Protein AF-A0A0S8DNB5-F1 (afdb_monomer_lite)

pLDDT: mean 91.92, std 7.59, range [64.31, 98.69]

Structure (mmCIF, N/CA/C/O backbone):
data_AF-A0A0S8DNB5-F1
#
_entry.id   AF-A0A0S8DNB5-F1
#
loop_
_atom_site.group_PDB
_atom_site.id
_atom_site.type_symbol
_atom_site.label_atom_id
_atom_site.label_alt_id
_atom_site.label_comp_id
_atom_site.label_asym_id
_atom_site.label_entity_id
_atom_site.label_seq_id
_atom_site.pdbx_PDB_ins_code
_atom_site.Cartn_x
_atom_site.Cartn_y
_atom_site.Cartn_z
_atom_site.occupancy
_atom_site.B_iso_or_equiv
_atom_site.auth_seq_id
_atom_site.auth_comp_id
_atom_site.auth_asym_id
_atom_site.auth_atom_id
_atom_site.pdbx_PDB_model_num
ATOM 1 N N . MET A 1 1 ? 12.498 3.228 -25.765 1.00 77.50 1 MET A N 1
ATOM 2 C CA . MET A 1 1 ? 12.932 2.296 -24.704 1.00 77.50 1 MET A CA 1
ATOM 3 C C . MET A 1 1 ? 13.793 1.195 -25.295 1.00 77.50 1 MET A C 1
ATOM 5 O O . MET A 1 1 ? 13.402 0.613 -26.305 1.00 77.50 1 MET A O 1
ATOM 9 N N . THR A 1 2 ? 14.934 0.907 -24.675 1.00 85.44 2 THR A N 1
ATOM 10 C CA . THR A 1 2 ? 15.777 -0.255 -24.997 1.00 85.44 2 THR A CA 1
ATOM 11 C C . THR A 1 2 ? 15.117 -1.564 -24.526 1.00 85.44 2 THR A C 1
ATOM 13 O O . THR A 1 2 ? 14.206 -1.523 -23.692 1.00 85.44 2 THR A O 1
ATOM 16 N N . PRO A 1 3 ? 15.549 -2.742 -25.020 1.00 87.25 3 PRO A N 1
ATOM 17 C CA . PRO A 1 3 ? 15.062 -4.030 -24.516 1.00 87.25 3 PRO A CA 1
ATOM 18 C C . PRO A 1 3 ? 15.246 -4.196 -23.002 1.00 87.25 3 PRO A C 1
ATOM 20 O O . PRO A 1 3 ? 14.328 -4.648 -22.327 1.00 87.25 3 PRO A O 1
ATOM 23 N N . GLN A 1 4 ? 16.385 -3.752 -22.464 1.00 86.94 4 GLN A N 1
ATOM 24 C CA . GLN A 1 4 ? 16.665 -3.785 -21.027 1.00 86.94 4 GLN A CA 1
ATOM 25 C C . GLN A 1 4 ? 15.687 -2.902 -20.240 1.00 86.94 4 GLN A C 1
ATOM 27 O O . GLN A 1 4 ? 15.072 -3.370 -19.289 1.00 86.94 4 GLN A O 1
ATOM 32 N N . GLN A 1 5 ? 15.444 -1.663 -20.684 1.00 84.44 5 GLN A N 1
ATOM 33 C CA . GLN A 1 5 ? 14.454 -0.783 -20.047 1.00 84.44 5 GLN A CA 1
ATOM 34 C C . GLN A 1 5 ? 13.047 -1.398 -20.045 1.00 84.44 5 GLN A C 1
ATOM 36 O O . GLN A 1 5 ? 12.320 -1.276 -19.065 1.00 84.44 5 GLN A O 1
ATOM 41 N N . ARG A 1 6 ? 12.646 -2.084 -21.127 1.00 87.31 6 ARG A N 1
ATOM 42 C CA . ARG A 1 6 ? 11.355 -2.795 -21.171 1.00 87.31 6 ARG A CA 1
ATOM 43 C C . ARG A 1 6 ? 11.278 -3.902 -20.124 1.00 87.31 6 ARG A C 1
ATOM 45 O O . ARG A 1 6 ? 10.228 -4.050 -19.509 1.00 87.31 6 ARG A O 1
ATOM 52 N N . GLN A 1 7 ? 12.361 -4.653 -19.929 1.00 89.94 7 GLN A N 1
ATOM 53 C CA . GLN A 1 7 ? 12.419 -5.727 -18.937 1.00 89.94 7 GLN A CA 1
ATOM 54 C C . GLN A 1 7 ? 12.349 -5.193 -17.504 1.00 89.94 7 GLN A C 1
ATOM 56 O O . GLN A 1 7 ? 11.595 -5.743 -16.706 1.00 89.94 7 GLN A O 1
ATOM 61 N N . GLU A 1 8 ? 13.063 -4.109 -17.193 1.00 88.50 8 GLU A N 1
ATOM 62 C CA . GLU A 1 8 ? 13.030 -3.480 -15.864 1.00 88.50 8 GLU A CA 1
ATOM 63 C C . GLU A 1 8 ? 11.634 -2.929 -15.530 1.00 88.50 8 GLU A C 1
ATOM 65 O O . GLU A 1 8 ? 11.094 -3.200 -14.458 1.00 88.50 8 GLU A O 1
ATOM 70 N N . ILE A 1 9 ? 10.984 -2.230 -16.469 1.00 87.94 9 ILE A N 1
ATOM 71 C CA . ILE A 1 9 ? 9.614 -1.736 -16.247 1.00 87.94 9 ILE A CA 1
ATOM 72 C C . ILE A 1 9 ? 8.617 -2.899 -16.134 1.00 87.94 9 ILE A C 1
ATOM 74 O O . ILE A 1 9 ? 7.711 -2.854 -15.305 1.00 87.94 9 ILE A O 1
ATOM 78 N N . ALA A 1 10 ? 8.777 -3.963 -16.926 1.00 91.31 10 ALA A N 1
ATOM 79 C CA . ALA A 1 10 ? 7.934 -5.149 -16.802 1.00 91.31 10 ALA A CA 1
ATOM 80 C C . ALA A 1 10 ? 8.102 -5.841 -15.437 1.00 91.31 10 ALA A C 1
ATOM 82 O O . ALA A 1 10 ? 7.100 -6.255 -14.853 1.00 91.31 10 ALA A O 1
ATOM 83 N N . ARG A 1 11 ? 9.328 -5.899 -14.892 1.00 92.62 11 ARG A N 1
ATOM 84 C CA . ARG A 1 11 ? 9.595 -6.381 -13.525 1.00 92.62 11 ARG A CA 1
ATOM 85 C C . ARG A 1 11 ? 8.869 -5.531 -12.482 1.00 92.62 11 ARG A C 1
ATOM 87 O O . ARG A 1 11 ? 8.244 -6.087 -11.584 1.00 92.62 11 ARG A O 1
ATOM 94 N N . LEU A 1 12 ? 8.895 -4.206 -12.620 1.00 91.94 12 LEU A N 1
ATOM 95 C CA . LEU A 1 12 ? 8.163 -3.308 -11.723 1.00 91.94 12 LEU A CA 1
ATOM 96 C C . LEU A 1 12 ? 6.648 -3.489 -11.817 1.00 91.94 12 LEU A C 1
ATOM 98 O O . LEU A 1 12 ? 5.983 -3.546 -10.789 1.00 91.94 12 LEU A O 1
ATOM 102 N N . PHE A 1 13 ? 6.089 -3.639 -13.019 1.00 93.12 13 PHE A N 1
ATOM 103 C CA . PHE A 1 13 ? 4.663 -3.936 -13.159 1.00 93.12 13 PHE A CA 1
ATOM 104 C C . PHE A 1 13 ? 4.287 -5.304 -12.585 1.00 93.12 13 PHE A C 1
ATOM 106 O O . PHE A 1 13 ? 3.217 -5.424 -12.002 1.00 93.12 13 PHE A O 1
ATOM 113 N N . ALA A 1 14 ? 5.150 -6.315 -12.678 1.00 94.69 14 ALA A N 1
ATOM 114 C CA . ALA A 1 14 ? 4.916 -7.588 -11.998 1.00 94.69 14 ALA A CA 1
ATOM 115 C C . ALA A 1 14 ? 4.934 -7.439 -10.463 1.00 94.69 14 ALA A C 1
ATOM 117 O O . ALA A 1 14 ? 4.111 -8.038 -9.776 1.00 94.69 14 ALA A O 1
ATOM 118 N N . ALA A 1 15 ? 5.824 -6.604 -9.915 1.00 95.06 15 ALA A N 1
ATOM 119 C CA . ALA A 1 15 ? 5.841 -6.300 -8.484 1.00 95.06 15 ALA A CA 1
ATOM 120 C C . ALA A 1 15 ? 4.586 -5.525 -8.039 1.00 95.06 15 ALA A C 1
ATOM 122 O O . ALA A 1 15 ? 3.964 -5.893 -7.044 1.00 95.06 15 ALA A O 1
ATOM 123 N N . LEU A 1 16 ? 4.174 -4.501 -8.797 1.00 95.44 16 LEU A N 1
ATOM 124 C CA . LEU A 1 16 ? 2.936 -3.759 -8.541 1.00 95.44 16 LEU A CA 1
ATOM 125 C C . LEU A 1 16 ? 1.722 -4.685 -8.598 1.00 95.44 16 LEU A C 1
ATOM 127 O O . LEU A 1 16 ? 0.904 -4.665 -7.693 1.00 95.44 16 LEU A O 1
ATOM 131 N N . GLU A 1 17 ? 1.643 -5.566 -9.595 1.00 97.12 17 GLU A N 1
ATOM 132 C CA . GLU A 1 17 ? 0.564 -6.547 -9.696 1.00 97.12 17 GLU A CA 1
ATOM 133 C C . GLU A 1 17 ? 0.433 -7.427 -8.449 1.00 97.12 17 GLU A C 1
ATOM 135 O O . GLU A 1 17 ? -0.679 -7.629 -7.960 1.00 97.12 17 GLU A O 1
ATOM 140 N N . TYR A 1 18 ? 1.550 -7.905 -7.901 1.00 97.56 18 TYR A N 1
ATOM 141 C CA . TYR A 1 18 ? 1.539 -8.652 -6.647 1.00 97.56 18 TYR A CA 1
ATOM 142 C C . TYR A 1 18 ? 1.055 -7.793 -5.466 1.00 97.56 18 TYR A C 1
ATOM 144 O O . TYR A 1 18 ? 0.258 -8.263 -4.651 1.00 97.56 18 TYR A O 1
ATOM 152 N N . GLY A 1 19 ? 1.499 -6.533 -5.383 1.00 97.88 19 GLY A N 1
ATOM 153 C CA . GLY A 1 19 ? 1.027 -5.573 -4.379 1.00 97.88 19 GLY A CA 1
ATOM 154 C C . GLY A 1 19 ? -0.490 -5.367 -4.436 1.00 97.88 19 GLY A C 1
ATOM 155 O O . GLY A 1 19 ? -1.165 -5.500 -3.419 1.00 97.88 19 GLY A O 1
ATOM 156 N N . GLU A 1 20 ? -1.042 -5.174 -5.632 1.00 98.25 20 GLU A N 1
ATOM 157 C CA . GLU A 1 20 ? -2.486 -5.030 -5.856 1.00 98.25 20 GLU A CA 1
ATOM 158 C C . GLU A 1 20 ? -3.275 -6.289 -5.470 1.00 98.25 20 GLU A C 1
ATOM 160 O O . GLU A 1 20 ? -4.356 -6.220 -4.886 1.00 98.25 20 GLU A O 1
ATOM 165 N N . GLN A 1 21 ? -2.744 -7.484 -5.754 1.00 98.44 21 GLN A N 1
ATOM 166 C CA . GLN A 1 21 ? -3.377 -8.731 -5.312 1.00 98.44 21 GLN A CA 1
ATOM 167 C C . GLN A 1 21 ? -3.417 -8.844 -3.782 1.00 98.44 21 GLN A C 1
ATOM 169 O O . GLN A 1 21 ? -4.407 -9.327 -3.215 1.00 98.44 21 GLN A O 1
ATOM 174 N N . LEU A 1 22 ? -2.355 -8.398 -3.106 1.00 98.19 22 LEU A N 1
ATOM 175 C CA . LEU A 1 22 ? -2.300 -8.359 -1.651 1.00 98.19 22 LEU A CA 1
ATOM 176 C C . LEU A 1 22 ? -3.325 -7.364 -1.089 1.00 98.19 22 LEU A C 1
ATOM 178 O O . LEU A 1 22 ? -4.113 -7.743 -0.217 1.00 98.19 22 LEU A O 1
ATOM 182 N N . ALA A 1 23 ? -3.353 -6.139 -1.620 1.00 98.38 23 ALA A N 1
ATOM 183 C CA . ALA A 1 23 ? -4.300 -5.093 -1.242 1.00 98.38 23 ALA A CA 1
ATOM 184 C C . ALA A 1 23 ? -5.753 -5.542 -1.465 1.00 98.38 23 ALA A C 1
ATOM 186 O O . ALA A 1 23 ? -6.587 -5.442 -0.562 1.00 98.38 23 ALA A O 1
ATOM 187 N N . HIS A 1 24 ? -6.039 -6.177 -2.609 1.00 98.56 24 HIS A N 1
ATOM 188 C CA . HIS A 1 24 ? -7.331 -6.791 -2.915 1.00 98.56 24 HIS A CA 1
ATOM 189 C C . HIS A 1 24 ? -7.782 -7.760 -1.817 1.00 98.56 24 HIS A C 1
ATOM 191 O O . HIS A 1 24 ? -8.897 -7.655 -1.291 1.00 98.56 24 HIS A O 1
ATOM 197 N N . HIS A 1 25 ? -6.926 -8.733 -1.492 1.00 98.25 25 HIS A N 1
ATOM 198 C CA . HIS A 1 25 ? -7.250 -9.756 -0.506 1.00 98.25 25 HIS A CA 1
ATOM 199 C C . HIS A 1 25 ? -7.460 -9.131 0.873 1.00 98.25 25 HIS A C 1
ATOM 201 O O . HIS A 1 25 ? -8.452 -9.428 1.542 1.00 98.25 25 HIS A O 1
ATOM 207 N N . CYS A 1 26 ? -6.559 -8.235 1.273 1.00 98.31 26 CYS A N 1
ATOM 208 C CA . CYS A 1 26 ? -6.617 -7.549 2.553 1.00 98.31 26 CYS A CA 1
ATOM 209 C C . CYS A 1 26 ? -7.909 -6.731 2.692 1.00 98.31 26 CYS A C 1
ATOM 211 O O . CYS A 1 26 ? -8.654 -6.918 3.654 1.00 98.31 26 CYS A O 1
ATOM 213 N N . ALA A 1 27 ? -8.261 -5.924 1.687 1.00 98.62 27 ALA A N 1
ATOM 214 C CA . ALA A 1 27 ? -9.482 -5.123 1.685 1.00 98.62 27 ALA A CA 1
ATOM 215 C C . ALA A 1 27 ? -10.754 -5.988 1.791 1.00 98.62 27 ALA A C 1
ATOM 217 O O . ALA A 1 27 ? -11.703 -5.631 2.499 1.00 98.62 27 ALA A O 1
ATOM 218 N N . LEU A 1 28 ? -10.783 -7.167 1.151 1.00 98.56 28 LEU A N 1
ATOM 219 C CA . LEU A 1 28 ? -11.890 -8.114 1.317 1.00 98.56 28 LEU A CA 1
ATOM 220 C C . LEU A 1 28 ? -12.016 -8.613 2.757 1.00 98.56 28 LEU A C 1
ATOM 222 O O . LEU A 1 28 ? -13.141 -8.682 3.263 1.00 98.56 28 LEU A O 1
ATOM 226 N N . GLN A 1 29 ? -10.904 -8.952 3.410 1.00 98.38 29 GLN A N 1
ATOM 227 C CA . GLN A 1 29 ? -10.918 -9.403 4.802 1.00 98.38 29 GLN A CA 1
ATOM 228 C C . GLN A 1 29 ? -11.316 -8.276 5.756 1.00 98.38 29 GLN A C 1
ATOM 230 O O . GLN A 1 29 ? -12.280 -8.424 6.505 1.00 98.38 29 GLN A O 1
ATOM 235 N N . GLN A 1 30 ? -10.694 -7.103 5.625 1.00 98.56 30 GLN A N 1
ATOM 236 C CA . GLN A 1 30 ? -11.025 -5.910 6.405 1.00 98.56 30 GLN A CA 1
ATOM 237 C C . GLN A 1 30 ? -12.515 -5.566 6.307 1.00 98.56 30 GLN A C 1
ATOM 239 O O . GLN A 1 30 ? -13.144 -5.231 7.309 1.00 98.56 30 GLN A O 1
ATOM 244 N N . SER A 1 31 ? -13.132 -5.733 5.129 1.00 98.38 31 SER A N 1
ATOM 245 C CA . SER A 1 31 ? -14.565 -5.467 4.945 1.00 98.38 31 SER A CA 1
ATOM 246 C C . SER A 1 31 ? -15.486 -6.338 5.819 1.00 98.38 31 SER A C 1
ATOM 248 O O . SER A 1 31 ? -16.641 -5.968 6.059 1.00 98.38 31 SER A O 1
ATOM 250 N N . LYS A 1 32 ? -15.004 -7.495 6.285 1.00 97.81 32 LYS A N 1
ATOM 251 C CA . LYS A 1 32 ? -15.736 -8.395 7.185 1.00 97.81 32 LYS A CA 1
ATOM 252 C C . LYS A 1 32 ? -15.613 -7.961 8.645 1.00 97.81 32 LYS A C 1
ATOM 254 O O . LYS A 1 32 ? -16.575 -8.133 9.386 1.00 97.81 32 LYS A O 1
ATOM 259 N N . TRP A 1 33 ? -14.473 -7.390 9.031 1.00 97.00 33 TRP A N 1
ATOM 260 C CA . TRP A 1 33 ? -14.174 -7.021 10.418 1.00 97.00 33 TRP A CA 1
ATOM 261 C C . TRP A 1 33 ? -14.638 -5.612 10.785 1.00 97.00 33 TRP A C 1
ATOM 263 O O . TRP A 1 33 ? -14.983 -5.361 11.937 1.00 97.00 33 TRP A O 1
ATOM 273 N N . VAL A 1 34 ? -14.690 -4.686 9.822 1.00 96.44 34 VAL A N 1
ATOM 274 C CA . VAL A 1 34 ? -15.149 -3.319 10.103 1.00 96.44 34 VAL A CA 1
ATOM 275 C C . VAL A 1 34 ? -16.625 -3.285 10.519 1.00 96.44 34 VAL A C 1
ATOM 277 O O . VAL A 1 34 ? -17.516 -3.856 9.871 1.00 96.44 34 VAL A O 1
ATOM 280 N N . GLY A 1 35 ? -16.895 -2.554 11.602 1.00 89.56 35 GLY A N 1
ATOM 281 C CA . GLY A 1 35 ? -18.243 -2.400 12.151 1.00 89.56 35 GLY A CA 1
ATOM 282 C C . GLY A 1 35 ? -19.132 -1.460 11.332 1.00 89.56 35 GLY A C 1
ATOM 283 O O . GLY A 1 35 ? -20.331 -1.704 11.189 1.00 89.56 35 GLY A O 1
ATOM 284 N N . ALA A 1 36 ? -18.563 -0.402 10.746 1.00 93.06 36 ALA A N 1
ATOM 285 C CA . ALA A 1 36 ? -19.334 0.616 10.040 1.00 93.06 36 ALA A CA 1
ATOM 286 C C . ALA A 1 36 ? -19.680 0.198 8.599 1.00 93.06 36 ALA A C 1
ATOM 288 O O . ALA A 1 36 ? -18.827 -0.205 7.806 1.00 93.06 36 ALA A O 1
ATOM 289 N N . ASN A 1 37 ? -20.951 0.365 8.215 1.00 95.31 37 ASN A N 1
ATOM 290 C CA . ASN A 1 37 ? -21.426 0.024 6.867 1.00 95.31 37 ASN A CA 1
ATOM 291 C C . ASN A 1 37 ? -20.749 0.848 5.759 1.00 95.31 37 ASN A C 1
ATOM 293 O O . ASN A 1 37 ? -20.570 0.353 4.645 1.00 95.31 37 ASN A O 1
ATOM 297 N N . THR A 1 38 ? -20.388 2.098 6.043 1.00 97.00 38 THR A N 1
ATOM 298 C CA . THR A 1 38 ? -19.676 2.984 5.110 1.00 97.00 38 THR A CA 1
ATOM 299 C C . THR A 1 38 ? -18.268 2.469 4.819 1.00 97.00 38 THR A C 1
ATOM 301 O O . THR A 1 38 ? -17.918 2.319 3.651 1.00 97.00 38 THR A O 1
ATOM 304 N N . GLU A 1 39 ? -17.510 2.099 5.853 1.00 97.62 39 GLU A N 1
ATOM 305 C CA . GLU A 1 39 ? -16.165 1.513 5.735 1.00 97.62 39 GLU A CA 1
ATOM 306 C C . GLU A 1 39 ? -16.209 0.183 4.983 1.00 97.62 39 GLU A C 1
ATOM 308 O O . GLU A 1 39 ? -15.456 -0.034 4.037 1.00 97.62 39 GLU A O 1
ATOM 313 N N . ARG A 1 40 ? -17.181 -0.678 5.310 1.00 98.38 40 ARG A N 1
ATOM 314 C CA . ARG A 1 40 ? -17.400 -1.940 4.590 1.00 98.38 40 ARG A CA 1
ATOM 315 C C . ARG A 1 40 ? -17.640 -1.718 3.099 1.00 98.38 40 ARG A C 1
ATOM 317 O O . ARG A 1 40 ? -17.131 -2.468 2.267 1.00 98.38 40 ARG A O 1
ATOM 324 N N . ARG A 1 41 ? -18.457 -0.720 2.744 1.00 98.38 41 ARG A N 1
ATOM 325 C CA . ARG A 1 41 ? -18.731 -0.372 1.341 1.00 98.38 41 ARG A CA 1
ATOM 326 C C . ARG A 1 41 ? -17.488 0.166 0.644 1.00 98.38 41 ARG A C 1
ATOM 328 O O . ARG A 1 41 ? -17.271 -0.210 -0.505 1.00 98.38 41 ARG A O 1
ATOM 335 N N . PHE A 1 42 ? -16.711 1.005 1.325 1.00 98.50 42 PHE A N 1
ATOM 336 C CA . PHE A 1 42 ? -15.451 1.532 0.813 1.00 98.50 42 PHE A CA 1
ATOM 337 C C . PHE A 1 42 ? -14.477 0.394 0.496 1.00 98.50 42 PHE A C 1
ATOM 339 O O . PHE A 1 42 ? -14.099 0.234 -0.657 1.00 98.50 42 PHE A O 1
ATOM 346 N N . LEU A 1 43 ? -14.196 -0.480 1.463 1.00 98.69 43 LEU A N 1
ATOM 347 C CA . LEU A 1 43 ? -13.257 -1.597 1.309 1.00 98.69 43 L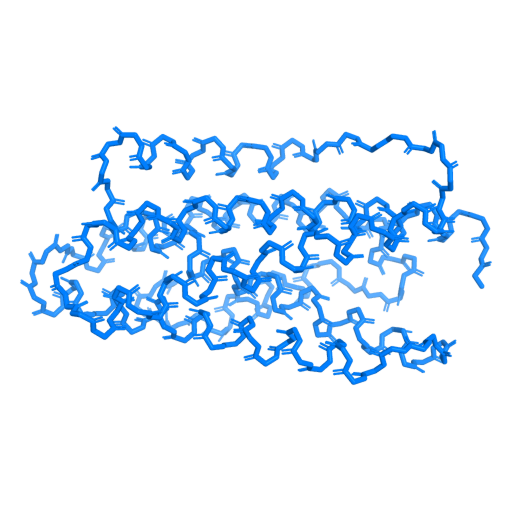EU A CA 1
ATOM 348 C C . LEU A 1 43 ? -13.682 -2.597 0.225 1.00 98.69 43 LEU A C 1
ATOM 350 O O . LEU A 1 43 ? -12.860 -3.107 -0.528 1.00 98.69 43 LEU A O 1
ATOM 354 N N . ARG A 1 44 ? -14.988 -2.847 0.069 1.00 98.62 44 ARG A N 1
ATOM 355 C CA . ARG A 1 44 ? -15.500 -3.666 -1.046 1.00 98.62 44 ARG A CA 1
ATOM 356 C C . ARG A 1 44 ? -15.334 -2.991 -2.404 1.00 98.62 44 ARG A C 1
ATOM 358 O O . ARG A 1 44 ? -15.190 -3.686 -3.407 1.00 98.62 44 ARG A O 1
ATOM 365 N N . ALA A 1 45 ? -15.441 -1.664 -2.461 1.00 98.50 45 ALA A N 1
ATOM 366 C CA . ALA A 1 45 ? -15.170 -0.919 -3.681 1.00 98.50 45 ALA A CA 1
ATOM 367 C C . ALA A 1 45 ? -13.670 -0.947 -3.991 1.00 98.50 45 ALA A C 1
ATOM 369 O O . ALA A 1 45 ? -13.324 -1.303 -5.112 1.00 98.50 45 ALA A O 1
ATOM 370 N N . GLN A 1 46 ? -12.822 -0.687 -2.993 1.00 98.44 46 GLN A N 1
ATOM 371 C CA . GLN A 1 46 ? -11.369 -0.797 -3.085 1.00 98.44 46 GLN A CA 1
ATOM 372 C C . GLN A 1 46 ? -10.942 -2.169 -3.596 1.00 98.44 46 GLN A C 1
ATOM 374 O O . GLN A 1 46 ? -10.312 -2.242 -4.636 1.00 98.44 46 GLN A O 1
ATOM 379 N N . ALA A 1 47 ? -11.410 -3.267 -2.995 1.00 98.69 47 ALA A N 1
ATOM 380 C CA . ALA A 1 47 ? -11.073 -4.607 -3.472 1.00 98.69 47 ALA A CA 1
ATOM 381 C C . ALA A 1 47 ? -11.367 -4.801 -4.974 1.00 98.69 47 ALA A C 1
ATOM 383 O O . ALA A 1 47 ? -10.606 -5.446 -5.691 1.00 98.69 47 ALA A O 1
ATOM 384 N N . ARG A 1 48 ? -12.458 -4.236 -5.502 1.00 98.56 48 ARG A N 1
ATOM 385 C CA . ARG A 1 48 ? -12.737 -4.307 -6.948 1.00 98.56 48 ARG A CA 1
ATOM 386 C C . ARG A 1 48 ? -11.770 -3.457 -7.769 1.00 98.56 48 ARG A C 1
ATOM 388 O O . ARG A 1 48 ? -11.487 -3.828 -8.901 1.00 98.56 48 ARG A O 1
ATOM 395 N N . GLN A 1 49 ? -11.324 -2.326 -7.230 1.00 98.12 49 GLN A N 1
ATOM 396 C CA . GLN A 1 49 ? -10.343 -1.444 -7.860 1.00 98.12 49 GLN A CA 1
ATOM 397 C C . GLN A 1 49 ? -8.985 -2.146 -7.936 1.00 98.12 49 GLN A C 1
ATOM 399 O O . GLN A 1 49 ? -8.494 -2.302 -9.049 1.00 98.12 49 GLN A O 1
ATOM 404 N N . GLU A 1 50 ? -8.507 -2.747 -6.845 1.00 98.12 50 GLU A N 1
ATOM 405 C CA . GLU A 1 50 ? -7.210 -3.446 -6.847 1.00 98.12 50 GLU A CA 1
ATOM 406 C C . GLU A 1 50 ? -7.215 -4.653 -7.787 1.00 98.12 50 GLU A C 1
ATOM 408 O O . GLU A 1 50 ? -6.255 -4.923 -8.501 1.00 98.12 50 GLU A O 1
ATOM 413 N N . ALA A 1 51 ? -8.344 -5.366 -7.893 1.00 98.19 51 ALA A N 1
ATOM 414 C CA . ALA A 1 51 ? -8.476 -6.445 -8.875 1.00 98.19 51 ALA A CA 1
ATOM 415 C C . ALA A 1 51 ? -8.333 -5.939 -10.326 1.00 98.19 51 ALA A C 1
ATOM 417 O O . ALA A 1 51 ? -7.786 -6.635 -11.190 1.00 98.19 51 ALA A O 1
ATOM 418 N N . LEU A 1 52 ? -8.826 -4.728 -10.611 1.00 96.88 52 LEU A N 1
ATOM 419 C CA . LEU A 1 52 ? -8.642 -4.080 -11.908 1.00 96.88 52 LEU A CA 1
ATOM 420 C C . LEU A 1 52 ? -7.196 -3.604 -12.082 1.00 96.88 52 LEU A C 1
ATOM 422 O O . LEU A 1 52 ? -6.634 -3.839 -13.152 1.00 96.88 52 LEU A O 1
ATOM 426 N N . HIS A 1 53 ? -6.590 -2.994 -11.060 1.00 96.44 53 HIS A N 1
ATOM 427 C CA . HIS A 1 53 ? -5.195 -2.546 -11.074 1.00 96.44 53 HIS A CA 1
ATOM 428 C C . HIS A 1 53 ? -4.242 -3.719 -11.329 1.00 96.44 53 HIS A C 1
ATOM 430 O O . HIS A 1 53 ? -3.488 -3.689 -12.303 1.00 96.44 53 HIS A O 1
ATOM 436 N N . ALA A 1 54 ? -4.377 -4.811 -10.571 1.00 97.19 54 ALA A N 1
ATOM 437 C CA . ALA A 1 54 ? -3.624 -6.048 -10.761 1.00 97.19 54 ALA A CA 1
ATOM 438 C C . ALA A 1 54 ? -3.723 -6.545 -12.210 1.00 97.19 54 ALA A C 1
ATOM 440 O O . ALA A 1 54 ? -2.720 -6.818 -12.873 1.00 97.19 54 ALA A O 1
ATOM 441 N N . SER A 1 55 ? -4.939 -6.599 -12.770 1.00 96.44 55 SER A N 1
ATOM 442 C CA . SER A 1 55 ? -5.108 -7.021 -14.162 1.00 96.44 55 SER A CA 1
ATOM 443 C C . SER A 1 55 ? -4.470 -6.058 -15.167 1.00 96.44 55 SER A C 1
ATOM 445 O O . SER A 1 55 ? -4.070 -6.513 -16.244 1.00 96.44 55 SER A O 1
ATOM 447 N N . LEU A 1 56 ? -4.431 -4.755 -14.886 1.00 93.31 56 LEU A N 1
ATOM 448 C CA . LEU A 1 56 ? -3.791 -3.767 -15.752 1.00 93.31 56 LEU A CA 1
ATOM 449 C C . LEU A 1 56 ? -2.269 -3.911 -15.705 1.00 93.31 56 LEU A C 1
ATOM 451 O O . LEU A 1 56 ? -1.652 -3.983 -16.768 1.00 93.31 56 LEU A O 1
ATOM 455 N N . PHE A 1 57 ? -1.678 -4.034 -14.516 1.00 94.00 57 PHE A N 1
ATOM 456 C CA . PHE A 1 57 ? -0.235 -4.210 -14.366 1.00 94.00 57 PHE A CA 1
ATOM 457 C C . PHE A 1 57 ? 0.258 -5.526 -14.962 1.00 94.00 57 PHE A C 1
ATOM 459 O O . PHE A 1 57 ? 1.227 -5.507 -15.721 1.00 94.00 57 PHE A O 1
ATOM 466 N N . ARG A 1 58 ? -0.462 -6.640 -14.765 1.00 95.19 58 ARG A N 1
ATOM 467 C CA . ARG A 1 58 ? -0.147 -7.913 -15.437 1.00 95.19 58 ARG A CA 1
ATOM 468 C C . ARG A 1 58 ? -0.076 -7.753 -16.954 1.00 95.19 58 ARG A C 1
ATOM 470 O O . ARG A 1 58 ? 0.910 -8.132 -17.577 1.00 95.19 58 ARG A O 1
ATOM 477 N N . ARG A 1 59 ? -1.109 -7.153 -17.556 1.00 93.12 59 ARG A N 1
ATOM 478 C CA . ARG A 1 59 ? -1.166 -6.937 -19.012 1.00 93.12 59 ARG A CA 1
ATOM 479 C C . ARG A 1 59 ? -0.055 -6.006 -19.491 1.00 93.12 59 ARG A C 1
ATOM 481 O O . ARG A 1 59 ? 0.490 -6.216 -20.572 1.00 93.12 59 ARG A O 1
ATOM 488 N N . ALA A 1 60 ? 0.280 -4.984 -18.706 1.00 90.62 60 ALA A N 1
ATOM 489 C CA . ALA A 1 60 ? 1.369 -4.071 -19.024 1.00 90.62 60 ALA A CA 1
ATOM 490 C C . ALA A 1 60 ? 2.732 -4.785 -18.993 1.00 90.62 60 ALA A C 1
ATOM 492 O O . ALA A 1 60 ? 3.524 -4.608 -19.920 1.00 90.62 60 ALA A O 1
ATOM 493 N N . ALA A 1 61 ? 2.978 -5.637 -17.993 1.00 92.69 61 ALA A N 1
ATOM 494 C CA . ALA A 1 61 ? 4.177 -6.469 -17.912 1.00 92.69 61 ALA A CA 1
ATOM 495 C C . ALA A 1 61 ? 4.282 -7.433 -19.109 1.00 92.69 61 ALA A C 1
ATOM 497 O O . ALA A 1 61 ? 5.306 -7.460 -19.794 1.00 92.69 61 ALA A O 1
ATOM 498 N N . GLU A 1 62 ? 3.200 -8.154 -19.424 1.00 93.00 62 GLU A N 1
ATOM 499 C CA . GLU A 1 62 ? 3.132 -9.095 -20.553 1.00 93.00 62 GLU A CA 1
ATOM 500 C C . GLU A 1 62 ? 3.356 -8.412 -21.909 1.00 93.00 62 GLU A C 1
ATOM 502 O O . GLU A 1 62 ? 4.016 -8.969 -22.787 1.00 93.00 62 GLU A O 1
ATOM 507 N N . TRP A 1 63 ? 2.828 -7.201 -22.095 1.00 91.56 63 TRP A N 1
ATOM 508 C CA . TRP A 1 63 ? 3.028 -6.424 -23.318 1.00 91.56 63 TRP A CA 1
ATOM 509 C C . TRP A 1 63 ? 4.476 -5.934 -23.466 1.00 91.56 63 TRP A C 1
ATOM 511 O O . TRP A 1 63 ? 5.043 -5.945 -24.566 1.00 91.56 63 TRP A O 1
ATOM 521 N N . LEU A 1 64 ? 5.098 -5.513 -22.363 1.00 89.69 64 LEU A N 1
ATOM 522 C CA . LEU A 1 64 ? 6.470 -5.014 -22.373 1.00 89.69 64 LEU A CA 1
ATOM 523 C C . LEU A 1 64 ? 7.491 -6.128 -22.604 1.00 89.69 64 LEU A C 1
ATOM 525 O O . LEU A 1 64 ? 8.394 -5.925 -23.422 1.00 89.69 64 LEU A O 1
ATOM 529 N N . ALA A 1 65 ? 7.323 -7.278 -21.950 1.00 91.69 65 ALA A N 1
ATOM 530 C CA . ALA A 1 65 ? 8.230 -8.420 -22.020 1.00 91.69 65 ALA A CA 1
ATOM 531 C C . ALA A 1 65 ? 7.452 -9.753 -22.126 1.00 91.69 65 ALA A C 1
ATOM 533 O O . ALA A 1 65 ? 7.303 -10.485 -21.143 1.00 91.69 65 ALA A O 1
ATOM 534 N N . PRO A 1 66 ? 6.953 -10.102 -23.329 1.00 90.94 66 PRO A N 1
ATOM 535 C CA . PRO A 1 66 ? 6.165 -11.313 -23.529 1.00 90.94 66 PRO A CA 1
ATOM 536 C C . PRO A 1 66 ? 6.938 -12.578 -23.145 1.00 90.94 66 PRO A C 1
ATOM 538 O O . PRO A 1 66 ? 8.117 -12.710 -23.468 1.00 90.94 66 PRO A O 1
ATOM 541 N N . LYS A 1 67 ? 6.245 -13.550 -22.537 1.00 85.88 67 LYS A N 1
ATOM 542 C CA . LYS A 1 67 ? 6.781 -14.863 -22.110 1.00 85.88 67 LYS A CA 1
ATOM 543 C C . LYS A 1 67 ? 7.820 -14.812 -20.983 1.00 85.88 67 LYS A C 1
ATOM 545 O O . LYS A 1 67 ? 8.302 -15.871 -20.580 1.00 85.88 67 LYS A O 1
ATOM 550 N N . GLN A 1 68 ? 8.146 -13.633 -20.460 1.00 87.81 68 GLN A N 1
ATOM 551 C 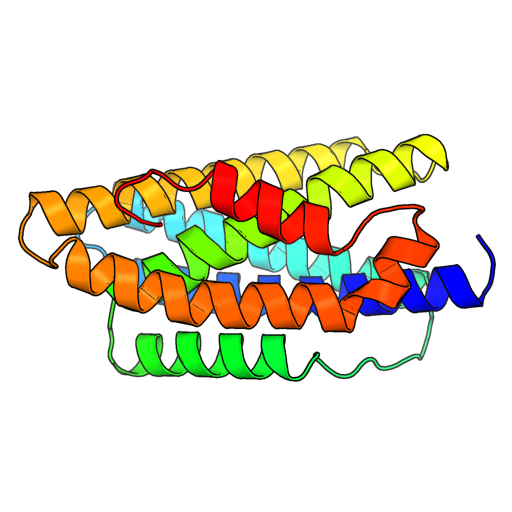CA . GLN A 1 68 ? 9.018 -13.518 -19.301 1.0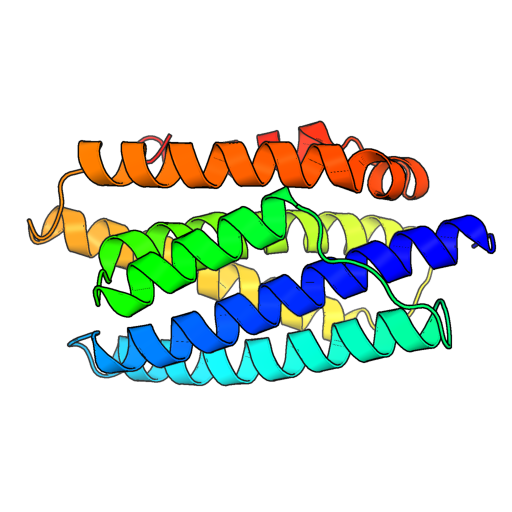0 87.81 68 GLN A CA 1
ATOM 552 C C . GLN A 1 68 ? 8.225 -13.766 -18.016 1.00 87.81 68 GLN A C 1
ATOM 554 O O . GLN A 1 68 ? 7.062 -13.384 -17.900 1.00 87.81 68 GLN A O 1
ATOM 559 N N . ARG A 1 69 ? 8.856 -14.447 -17.059 1.00 86.19 69 ARG A N 1
ATOM 560 C CA . ARG A 1 69 ? 8.341 -14.613 -15.700 1.00 86.19 69 ARG A CA 1
ATOM 561 C C . ARG A 1 69 ? 9.232 -13.811 -14.768 1.00 86.19 69 ARG A C 1
ATOM 563 O O . ARG A 1 69 ? 10.450 -13.834 -14.928 1.00 86.19 69 ARG A O 1
ATOM 570 N N . TYR A 1 70 ? 8.609 -13.109 -13.834 1.00 89.19 70 TYR A N 1
ATOM 571 C CA . TYR A 1 70 ? 9.293 -12.302 -12.836 1.00 89.19 70 TYR A CA 1
ATOM 572 C C . TYR A 1 70 ? 9.004 -12.889 -11.465 1.00 89.19 70 TYR A C 1
ATOM 574 O O . TYR A 1 70 ? 7.846 -13.148 -11.135 1.00 89.19 70 TYR A O 1
ATOM 582 N N . ASP A 1 71 ? 10.056 -13.104 -10.686 1.00 89.81 71 ASP A N 1
ATOM 583 C CA . ASP A 1 71 ? 9.902 -13.460 -9.286 1.00 89.81 71 ASP A CA 1
ATOM 584 C C . ASP A 1 71 ? 9.493 -12.227 -8.484 1.00 89.81 71 ASP A C 1
ATOM 586 O O . ASP A 1 71 ? 9.982 -11.118 -8.711 1.00 89.81 71 ASP A O 1
ATOM 590 N N . VAL A 1 72 ? 8.596 -12.432 -7.520 1.00 90.50 72 VAL A N 1
ATOM 591 C CA . VAL A 1 72 ? 8.236 -11.401 -6.545 1.00 90.50 72 VAL A CA 1
ATOM 592 C C . VAL A 1 72 ? 9.473 -11.092 -5.695 1.00 90.50 72 VAL A C 1
ATOM 594 O O . VAL A 1 72 ? 10.015 -12.039 -5.099 1.00 90.50 72 VAL A O 1
ATOM 597 N N . PRO A 1 73 ? 9.897 -9.813 -5.599 1.00 92.62 73 PRO A N 1
ATOM 598 C CA . PRO A 1 73 ? 10.998 -9.392 -4.740 1.00 92.62 73 PRO A CA 1
ATOM 599 C C . PRO A 1 73 ? 10.867 -9.950 -3.325 1.00 92.62 73 PRO A C 1
ATOM 601 O O . PRO A 1 73 ? 9.780 -9.929 -2.744 1.00 92.62 73 PRO A O 1
ATOM 604 N N . ALA A 1 74 ? 11.971 -10.431 -2.748 1.00 95.69 74 ALA A N 1
ATOM 605 C CA . ALA A 1 74 ? 11.948 -11.033 -1.415 1.00 95.69 74 ALA A CA 1
ATOM 606 C C . ALA A 1 74 ? 11.347 -10.100 -0.339 1.00 95.69 74 ALA A C 1
ATOM 608 O O . ALA A 1 74 ? 10.482 -10.574 0.398 1.00 95.69 74 ALA A O 1
ATOM 609 N N . PRO A 1 75 ? 11.670 -8.787 -0.289 1.00 96.62 75 PRO A N 1
ATOM 610 C CA . PRO A 1 75 ? 11.043 -7.876 0.671 1.00 96.62 75 PRO A CA 1
ATOM 611 C C . PRO A 1 75 ? 9.527 -7.718 0.470 1.00 96.62 75 PRO A C 1
ATOM 613 O O . PRO A 1 75 ? 8.784 -7.658 1.445 1.00 96.62 75 PRO A O 1
ATOM 616 N N . LEU A 1 76 ? 9.040 -7.716 -0.778 1.00 97.00 76 LEU A N 1
ATOM 617 C CA . LEU A 1 76 ? 7.604 -7.634 -1.078 1.00 97.00 76 LEU A CA 1
ATOM 618 C C . LEU A 1 76 ? 6.866 -8.925 -0.696 1.00 97.00 76 LEU A C 1
ATOM 620 O O . LEU A 1 76 ? 5.735 -8.893 -0.210 1.00 97.00 76 LEU A O 1
ATOM 624 N N . ARG A 1 77 ? 7.512 -10.078 -0.876 1.00 97.62 77 ARG A N 1
ATOM 625 C CA . ARG A 1 77 ? 6.983 -11.360 -0.404 1.00 97.62 77 ARG A CA 1
ATOM 626 C C . ARG A 1 77 ? 6.879 -11.383 1.118 1.00 97.62 77 ARG A C 1
ATOM 628 O O . ARG A 1 77 ? 5.816 -11.707 1.635 1.00 97.62 77 ARG A O 1
ATOM 635 N N . GLU A 1 78 ? 7.940 -10.975 1.810 1.00 98.25 78 GLU A N 1
ATOM 636 C CA . GLU A 1 78 ? 7.992 -10.872 3.273 1.00 98.25 78 GLU A CA 1
ATOM 637 C C . GLU A 1 78 ? 6.911 -9.914 3.811 1.00 98.25 78 GLU A C 1
ATOM 639 O O . GLU A 1 78 ? 6.189 -10.248 4.755 1.00 98.25 78 GLU A O 1
ATOM 644 N N . PHE A 1 79 ? 6.721 -8.770 3.144 1.00 98.50 79 PHE A N 1
ATOM 645 C CA . PHE A 1 79 ? 5.625 -7.835 3.407 1.00 98.50 79 PHE A CA 1
ATOM 646 C C . PHE A 1 79 ? 4.260 -8.516 3.274 1.00 98.50 79 PHE A C 1
ATOM 648 O O . PHE A 1 79 ? 3.431 -8.448 4.186 1.00 98.50 79 PHE A O 1
ATOM 655 N N . GLY A 1 80 ? 4.034 -9.214 2.159 1.00 98.25 80 GLY A N 1
ATOM 656 C CA . GLY A 1 80 ? 2.787 -9.927 1.899 1.00 98.25 80 GLY A CA 1
ATOM 657 C C . GLY A 1 80 ? 2.488 -11.010 2.924 1.00 98.25 80 GLY A C 1
ATOM 658 O O . GLY A 1 80 ? 1.377 -11.071 3.445 1.00 98.25 80 GLY A O 1
ATOM 659 N N . GLU A 1 81 ? 3.482 -11.816 3.282 1.00 98.44 81 GLU A N 1
ATOM 660 C CA . GLU A 1 81 ? 3.343 -12.834 4.321 1.00 98.44 81 GLU A CA 1
ATOM 661 C C . GLU A 1 81 ? 2.985 -12.216 5.676 1.00 98.44 81 GLU A C 1
ATOM 663 O O . GLU A 1 81 ? 2.167 -12.770 6.413 1.00 98.44 81 GLU A O 1
ATOM 668 N N . ARG A 1 82 ? 3.553 -11.053 6.016 1.00 98.38 82 ARG A N 1
ATOM 669 C CA . ARG A 1 82 ? 3.204 -10.350 7.253 1.00 98.38 82 ARG A CA 1
ATOM 670 C C . ARG A 1 82 ? 1.750 -9.884 7.252 1.00 98.38 82 ARG A C 1
ATOM 672 O O . ARG A 1 82 ? 1.032 -10.181 8.207 1.00 98.38 82 ARG A O 1
ATOM 679 N N . VAL A 1 83 ? 1.298 -9.233 6.179 1.00 98.38 83 VAL A N 1
ATOM 680 C CA . VAL A 1 83 ? -0.108 -8.814 6.032 1.00 98.38 83 VAL A CA 1
ATOM 681 C C . VAL A 1 83 ? -1.048 -10.021 6.082 1.00 98.38 83 VAL A C 1
ATOM 683 O O . VAL A 1 83 ? -2.078 -9.972 6.750 1.00 98.38 83 VAL A O 1
ATOM 686 N N . GLN A 1 84 ? -0.691 -11.133 5.438 1.00 98.25 84 GLN A N 1
ATOM 687 C CA . GLN A 1 84 ? -1.482 -12.366 5.471 1.00 98.25 84 GLN A CA 1
ATOM 688 C C . GLN A 1 84 ? -1.544 -12.983 6.872 1.00 98.25 84 GLN A C 1
ATOM 690 O O . GLN A 1 84 ? -2.614 -13.417 7.297 1.00 98.25 84 GLN A O 1
ATOM 695 N N . ARG A 1 85 ? -0.435 -12.987 7.624 1.00 98.44 85 ARG A N 1
ATOM 696 C CA . ARG A 1 85 ? -0.422 -13.427 9.028 1.00 98.44 85 ARG A CA 1
ATOM 697 C C . ARG A 1 85 ? -1.304 -12.541 9.906 1.00 98.44 85 ARG A C 1
ATOM 699 O O . ARG A 1 85 ? -2.018 -13.075 10.748 1.00 98.44 85 ARG A O 1
ATOM 706 N N . ALA A 1 86 ? -1.277 -11.224 9.708 1.00 98.31 86 ALA A N 1
ATOM 707 C CA . ALA A 1 86 ? -2.181 -10.300 10.392 1.00 98.31 86 ALA A CA 1
ATOM 708 C C . ALA A 1 86 ? -3.645 -10.585 10.026 1.00 98.31 86 ALA A C 1
ATOM 710 O O . ALA A 1 86 ? -4.498 -10.664 10.907 1.00 98.31 86 ALA A O 1
ATOM 711 N N . CYS A 1 87 ? -3.921 -10.863 8.745 1.00 97.81 87 CYS A N 1
ATOM 712 C CA . CYS A 1 87 ? -5.258 -11.250 8.311 1.00 97.81 87 CYS A CA 1
ATOM 713 C C . CYS A 1 87 ? -5.734 -12.557 8.952 1.00 97.81 87 CYS A C 1
ATOM 715 O O . CYS A 1 87 ? -6.891 -12.664 9.334 1.00 97.81 87 CYS A O 1
ATOM 717 N N . ALA A 1 88 ? -4.854 -13.551 9.087 1.00 97.38 88 ALA A N 1
ATOM 718 C CA . ALA A 1 88 ? -5.184 -14.829 9.715 1.00 97.38 88 ALA A CA 1
ATOM 719 C C . ALA A 1 88 ? -5.483 -14.708 11.222 1.00 97.38 88 ALA A C 1
ATOM 721 O O . ALA A 1 88 ? -6.087 -15.613 11.793 1.00 97.38 88 ALA A O 1
ATOM 722 N N . ARG A 1 89 ? -5.057 -13.612 11.861 1.00 97.69 89 ARG A N 1
ATOM 723 C CA . ARG A 1 89 ? -5.354 -13.283 13.263 1.00 97.69 89 ARG A CA 1
ATOM 724 C C . ARG A 1 89 ? -6.544 -12.333 13.428 1.00 97.69 89 ARG A C 1
ATOM 726 O O . ARG A 1 89 ? -6.798 -11.908 14.549 1.00 97.69 89 ARG A O 1
ATOM 733 N N . ASP A 1 90 ? -7.221 -11.965 12.339 1.00 97.69 90 ASP A N 1
ATOM 734 C CA . ASP A 1 90 ? -8.234 -10.904 12.316 1.00 97.69 90 ASP A CA 1
ATOM 735 C C . ASP A 1 90 ? -7.724 -9.565 12.910 1.00 97.69 90 ASP A C 1
ATOM 737 O O . ASP A 1 90 ? -8.491 -8.774 13.464 1.00 97.69 90 ASP A O 1
ATOM 741 N N . ASP A 1 91 ? -6.416 -9.288 12.798 1.00 98.06 91 ASP A N 1
ATOM 742 C CA . ASP A 1 91 ? -5.806 -8.066 13.331 1.00 98.06 91 ASP A CA 1
ATOM 743 C C . ASP A 1 91 ? -6.082 -6.882 12.396 1.00 98.06 91 ASP A C 1
ATOM 745 O O . ASP A 1 91 ? -5.327 -6.558 11.469 1.00 98.06 91 ASP A O 1
ATOM 749 N N . LEU A 1 92 ? -7.226 -6.234 12.617 1.00 98.12 92 LEU A N 1
ATOM 750 C CA . LEU A 1 92 ? -7.650 -5.105 11.798 1.00 98.12 92 LEU A CA 1
ATOM 751 C C . LEU A 1 92 ? -6.651 -3.937 11.873 1.00 98.12 92 LEU A C 1
ATOM 753 O O . LEU A 1 92 ? -6.424 -3.280 10.862 1.00 98.12 92 LEU A O 1
ATOM 757 N N . THR A 1 93 ? -6.025 -3.679 13.025 1.00 98.12 93 THR A N 1
ATOM 758 C CA . THR A 1 93 ? -5.074 -2.564 13.159 1.00 98.12 93 THR A CA 1
ATOM 759 C C . THR A 1 93 ? -3.814 -2.829 12.343 1.00 98.12 93 THR A C 1
ATOM 761 O O . THR A 1 93 ? -3.432 -1.984 11.533 1.00 98.12 93 THR A O 1
ATOM 764 N N . GLU A 1 94 ? -3.196 -4.004 12.486 1.00 98.56 94 GLU A N 1
ATOM 765 C CA . GLU A 1 94 ? -1.988 -4.344 11.728 1.00 98.56 94 GLU A CA 1
ATOM 766 C C . GLU A 1 94 ? -2.252 -4.396 10.221 1.00 98.56 94 GLU A C 1
ATOM 768 O O . GLU A 1 94 ? -1.450 -3.887 9.436 1.00 98.56 94 GLU A O 1
ATOM 773 N N . THR A 1 95 ? -3.398 -4.931 9.795 1.00 98.62 95 THR A N 1
ATOM 774 C CA . THR A 1 95 ? -3.746 -4.956 8.367 1.00 98.62 95 THR A CA 1
ATOM 775 C C . THR A 1 95 ? -4.010 -3.561 7.794 1.00 98.62 95 THR A C 1
ATOM 777 O O . THR A 1 95 ? -3.646 -3.305 6.644 1.00 98.62 95 THR A O 1
ATOM 780 N N . LEU A 1 96 ? -4.622 -2.646 8.560 1.00 98.44 96 LEU A N 1
ATOM 781 C CA . LEU A 1 96 ? -4.807 -1.251 8.144 1.00 98.44 96 LEU A CA 1
ATOM 782 C C . LEU A 1 96 ? -3.463 -0.525 8.026 1.00 98.44 96 LEU A C 1
ATOM 784 O O . LEU A 1 96 ? -3.239 0.169 7.037 1.00 98.44 96 LEU A O 1
ATOM 788 N N . VAL A 1 97 ? -2.555 -0.710 8.988 1.00 98.44 97 VAL A N 1
ATOM 789 C CA . VAL A 1 97 ? -1.214 -0.106 8.936 1.00 98.44 97 VAL A CA 1
ATOM 790 C C . VAL A 1 97 ? -0.419 -0.649 7.750 1.00 98.44 97 VAL A C 1
ATOM 792 O O . VAL A 1 97 ? 0.080 0.128 6.941 1.00 98.44 97 VAL A O 1
ATOM 795 N N . GLY A 1 98 ? -0.337 -1.972 7.608 1.00 98.06 98 GLY A N 1
ATOM 796 C CA . GLY A 1 98 ? 0.432 -2.597 6.536 1.00 98.06 98 GLY A CA 1
ATOM 797 C C . GLY A 1 98 ? -0.133 -2.282 5.156 1.00 98.06 98 GLY A C 1
ATOM 798 O O . GLY A 1 98 ? 0.547 -1.685 4.331 1.00 98.06 98 GLY A O 1
ATOM 799 N N . SER A 1 99 ? -1.389 -2.650 4.901 1.00 98.12 99 SER A N 1
ATOM 800 C CA . SER A 1 99 ? -1.980 -2.492 3.570 1.00 98.12 99 SER A CA 1
ATOM 801 C C . SER A 1 99 ? -2.350 -1.039 3.293 1.00 98.12 99 SER A C 1
ATOM 803 O O . SER A 1 99 ? -1.788 -0.436 2.395 1.00 98.12 99 SER A O 1
ATOM 805 N N . GLN A 1 100 ? -3.254 -0.451 4.082 1.00 97.88 100 GLN A N 1
ATOM 806 C CA . GLN A 1 100 ? -3.881 0.827 3.727 1.00 97.88 100 GLN A CA 1
ATOM 807 C C . GLN A 1 100 ? -2.952 2.026 3.929 1.00 97.88 100 GLN A C 1
ATOM 809 O O . GLN A 1 100 ? -3.018 2.994 3.183 1.00 97.88 100 GLN A O 1
ATOM 814 N N . VAL A 1 101 ? -2.097 2.003 4.953 1.00 97.69 101 VAL A N 1
ATOM 815 C CA . VAL A 1 101 ? -1.187 3.124 5.219 1.00 97.69 101 VAL A CA 1
ATOM 816 C C . VAL A 1 101 ? 0.113 2.959 4.443 1.00 97.69 101 VAL A C 1
ATOM 818 O O . VAL A 1 101 ? 0.459 3.842 3.660 1.00 97.69 101 VAL A O 1
ATOM 821 N N . VAL A 1 102 ? 0.836 1.856 4.643 1.00 97.00 102 VAL A N 1
ATOM 822 C CA . VAL A 1 102 ? 2.189 1.722 4.089 1.00 97.00 102 VAL A CA 1
ATOM 823 C C . VAL A 1 102 ? 2.177 1.276 2.628 1.00 97.00 102 VAL A C 1
ATOM 825 O O . VAL A 1 102 ? 2.808 1.944 1.812 1.00 97.00 102 VAL A O 1
ATOM 828 N N . LEU A 1 103 ? 1.456 0.205 2.270 1.00 97.00 103 LEU A N 1
ATOM 829 C CA . LEU A 1 103 ? 1.472 -0.317 0.898 1.00 97.00 103 LEU A CA 1
ATOM 830 C C . LEU A 1 103 ? 0.844 0.661 -0.102 1.00 97.00 103 LEU A C 1
ATOM 832 O O . LEU A 1 103 ? 1.517 1.013 -1.066 1.00 97.00 103 LEU A O 1
ATOM 836 N N . GLU A 1 104 ? -0.374 1.157 0.151 1.00 96.75 104 GLU A N 1
ATOM 837 C CA . GLU A 1 104 ? -1.028 2.157 -0.722 1.00 96.75 104 GLU A CA 1
ATOM 838 C C . GLU A 1 104 ? -0.198 3.445 -0.819 1.00 96.75 104 GLU A C 1
ATOM 840 O O . GLU A 1 104 ? -0.040 4.034 -1.885 1.00 96.75 104 GLU A O 1
ATOM 845 N N . GLY A 1 105 ? 0.382 3.893 0.304 1.00 94.75 105 GLY A N 1
ATOM 846 C CA . GLY A 1 105 ? 1.232 5.084 0.321 1.00 94.75 105 GLY A CA 1
ATOM 847 C C . GLY A 1 105 ? 2.488 4.905 -0.535 1.00 94.75 105 GLY A C 1
ATOM 848 O O . GLY A 1 105 ? 2.880 5.806 -1.277 1.00 94.75 105 GLY A O 1
ATOM 849 N N . PHE A 1 106 ? 3.116 3.730 -0.459 1.00 93.81 106 PHE A N 1
ATOM 850 C CA . PHE A 1 106 ? 4.283 3.391 -1.266 1.00 93.81 106 PHE A CA 1
ATOM 851 C C . PHE A 1 106 ? 3.925 3.215 -2.749 1.00 93.81 106 PHE A C 1
ATOM 853 O O . PHE A 1 106 ? 4.634 3.732 -3.617 1.00 93.81 106 PHE A O 1
ATOM 860 N N . GLY A 1 107 ? 2.803 2.552 -3.042 1.00 93.12 107 GLY A N 1
ATOM 861 C CA . GLY A 1 107 ? 2.238 2.415 -4.384 1.00 93.12 107 GLY A CA 1
ATOM 862 C C . GLY A 1 107 ? 1.959 3.772 -5.026 1.00 93.12 107 GLY A C 1
ATOM 863 O O . GLY A 1 107 ? 2.387 4.021 -6.156 1.00 93.12 107 GLY A O 1
ATOM 864 N N . GLU A 1 108 ? 1.362 4.706 -4.279 1.00 93.19 108 GLU A N 1
ATOM 865 C CA . GLU A 1 108 ? 1.117 6.075 -4.735 1.00 93.19 108 GLU A CA 1
ATOM 866 C C . GLU A 1 108 ? 2.417 6.794 -5.139 1.00 93.19 108 GLU A C 1
ATOM 868 O O . GLU A 1 108 ? 2.462 7.470 -6.176 1.00 93.19 108 GLU A O 1
ATOM 873 N N . GLU A 1 109 ? 3.483 6.661 -4.344 1.00 91.50 109 GLU A N 1
ATOM 874 C CA . GLU A 1 109 ? 4.789 7.255 -4.651 1.00 91.50 109 GLU A CA 1
ATOM 875 C C . GLU A 1 109 ? 5.410 6.653 -5.909 1.00 91.50 109 GLU A C 1
ATOM 877 O O . GLU A 1 109 ? 5.863 7.390 -6.796 1.00 91.50 109 GLU A O 1
ATOM 882 N N . ILE A 1 110 ? 5.368 5.322 -6.024 1.00 89.19 110 ILE A N 1
ATOM 883 C CA . ILE A 1 110 ? 5.839 4.610 -7.211 1.00 89.19 110 ILE A CA 1
ATOM 884 C C . ILE A 1 110 ? 5.088 5.096 -8.453 1.00 89.19 110 ILE A C 1
ATOM 886 O O . ILE A 1 110 ? 5.705 5.505 -9.440 1.00 89.19 110 ILE A O 1
ATOM 890 N N . LEU A 1 111 ? 3.758 5.124 -8.400 1.00 89.19 111 LEU A N 1
ATOM 891 C CA . LEU A 1 111 ? 2.910 5.491 -9.532 1.00 89.19 111 LEU A CA 1
ATOM 892 C C . LEU A 1 111 ? 3.014 6.971 -9.901 1.00 89.19 111 LEU A C 1
ATOM 894 O O . LEU A 1 111 ? 2.979 7.312 -11.086 1.00 89.19 111 LEU A O 1
ATOM 898 N N . THR A 1 112 ? 3.187 7.861 -8.923 1.00 88.62 112 THR A N 1
ATOM 899 C CA . THR A 1 112 ? 3.385 9.295 -9.178 1.00 88.62 112 THR A CA 1
ATOM 900 C C . THR A 1 112 ? 4.638 9.536 -10.013 1.00 88.62 112 THR A C 1
ATOM 902 O O . THR A 1 112 ? 4.600 10.310 -10.974 1.00 88.62 112 THR A O 1
ATOM 905 N N . ARG A 1 113 ? 5.747 8.877 -9.676 1.00 83.44 113 ARG A N 1
ATOM 906 C CA . ARG A 1 113 ? 7.023 9.054 -10.381 1.00 83.44 113 ARG A CA 1
ATOM 907 C C . ARG A 1 113 ? 7.069 8.282 -11.692 1.00 83.44 113 ARG A C 1
ATOM 909 O O . ARG A 1 113 ? 7.482 8.849 -12.701 1.00 83.44 113 ARG A O 1
ATOM 916 N N . LEU A 1 114 ? 6.506 7.071 -11.735 1.00 80.88 114 LEU A N 1
ATOM 917 C CA . LEU A 1 114 ? 6.290 6.359 -12.998 1.00 80.88 114 LEU A CA 1
ATOM 918 C C . LEU A 1 114 ? 5.500 7.203 -13.995 1.00 80.88 114 LEU A C 1
ATOM 920 O O . LEU A 1 114 ? 5.877 7.275 -15.161 1.00 80.88 114 LEU A O 1
ATOM 924 N N . ASN A 1 115 ? 4.443 7.886 -13.547 1.00 81.69 115 ASN A N 1
ATOM 925 C CA . ASN A 1 115 ? 3.672 8.777 -14.410 1.00 81.69 115 ASN A CA 1
ATOM 926 C C . ASN A 1 115 ? 4.527 9.899 -14.997 1.00 81.69 115 ASN A C 1
ATOM 928 O O . ASN A 1 115 ? 4.446 10.131 -16.201 1.00 81.69 115 ASN A O 1
ATOM 932 N N . ARG A 1 116 ? 5.385 10.539 -14.192 1.00 77.69 116 ARG A N 1
ATOM 933 C CA . ARG A 1 116 ? 6.308 11.582 -14.673 1.00 77.69 116 ARG A CA 1
ATOM 934 C C . ARG A 1 116 ? 7.275 11.031 -15.723 1.00 77.69 116 ARG A C 1
ATOM 936 O O . ARG A 1 116 ? 7.373 11.594 -16.812 1.00 77.69 116 ARG A O 1
ATOM 943 N N . GLY A 1 117 ? 7.913 9.892 -15.443 1.00 74.56 117 GLY A N 1
ATOM 944 C CA . GLY A 1 117 ? 8.829 9.238 -16.382 1.00 74.56 117 GLY A CA 1
ATOM 945 C C . GLY A 1 117 ? 8.146 8.799 -17.686 1.00 74.56 117 GLY A C 1
ATOM 946 O O . GLY A 1 117 ? 8.676 9.008 -18.778 1.00 74.56 117 GLY A O 1
ATOM 947 N N . MET A 1 118 ? 6.934 8.242 -17.602 1.00 75.31 118 MET A N 1
ATOM 948 C CA . MET A 1 118 ? 6.153 7.808 -18.767 1.00 75.31 118 MET A CA 1
ATOM 949 C C . MET A 1 118 ? 5.619 8.979 -19.602 1.00 75.31 118 MET A C 1
ATOM 951 O O . MET A 1 118 ? 5.589 8.874 -20.831 1.00 75.31 118 MET A O 1
ATOM 955 N N . ASP A 1 119 ? 5.214 10.083 -18.968 1.00 74.69 119 ASP A N 1
ATOM 956 C CA . ASP A 1 119 ? 4.779 11.304 -19.655 1.00 74.69 119 ASP A CA 1
ATOM 957 C C . ASP A 1 119 ? 5.943 11.938 -20.429 1.00 74.69 119 ASP A C 1
ATOM 959 O O . ASP A 1 119 ? 5.784 12.270 -21.608 1.00 74.69 119 ASP A O 1
ATOM 963 N N . HIS A 1 120 ? 7.139 12.004 -19.829 1.00 67.56 120 HIS A N 1
ATOM 964 C CA . HIS A 1 120 ? 8.359 12.451 -20.514 1.00 67.56 120 HIS A CA 1
ATOM 965 C C . HIS A 1 120 ? 8.678 11.600 -21.754 1.00 67.56 120 HIS A C 1
ATOM 967 O O . HIS A 1 120 ? 9.130 12.124 -22.773 1.00 67.56 120 HIS A O 1
ATOM 973 N N . GLN A 1 121 ? 8.374 10.300 -21.712 1.00 64.31 121 GLN A N 1
ATOM 974 C CA . GLN A 1 121 ? 8.577 9.372 -22.829 1.00 64.31 121 GLN A CA 1
ATOM 975 C C . GLN A 1 121 ? 7.362 9.235 -23.772 1.00 64.31 121 GLN A C 1
ATOM 977 O O . GLN A 1 121 ? 7.396 8.414 -24.691 1.00 64.31 121 GLN A O 1
ATOM 982 N N . ARG A 1 122 ? 6.295 10.035 -23.586 1.00 65.75 122 ARG A N 1
ATOM 983 C CA . ARG A 1 122 ? 5.041 10.012 -24.376 1.00 65.75 122 ARG A CA 1
ATOM 984 C C . ARG A 1 122 ? 4.367 8.634 -24.451 1.00 65.75 122 ARG A C 1
ATOM 986 O O . ARG A 1 122 ? 3.735 8.292 -25.453 1.00 65.75 122 ARG A O 1
ATOM 993 N N . ILE A 1 123 ? 4.475 7.837 -23.393 1.00 64.56 123 ILE A N 1
ATOM 994 C CA . ILE A 1 123 ? 3.827 6.524 -23.320 1.00 64.56 123 ILE A CA 1
ATOM 995 C C . ILE A 1 123 ? 2.340 6.736 -22.966 1.00 64.56 123 ILE A C 1
ATOM 997 O O . ILE A 1 123 ? 2.023 7.423 -21.993 1.00 64.56 123 ILE A O 1
ATOM 1001 N N . GLY A 1 124 ? 1.418 6.180 -23.767 1.00 70.44 124 GLY A N 1
ATOM 1002 C CA . GLY A 1 124 ? -0.040 6.407 -23.672 1.00 70.44 124 GLY A CA 1
ATOM 1003 C C . GLY A 1 124 ? -0.704 5.951 -22.358 1.00 70.44 124 GLY A C 1
ATOM 1004 O O . GLY A 1 124 ? -0.032 5.451 -21.469 1.00 70.44 124 GLY A O 1
ATOM 1005 N N . PHE A 1 125 ? -2.037 6.083 -22.246 1.00 74.56 125 PHE A N 1
ATOM 1006 C CA . PHE A 1 125 ? -2.875 5.719 -21.072 1.00 74.56 125 PHE A CA 1
ATOM 1007 C C . PHE A 1 125 ? -2.918 6.706 -19.887 1.00 74.56 125 PHE A C 1
ATOM 1009 O O . PHE A 1 125 ? -3.326 6.334 -18.788 1.00 74.56 125 PHE A O 1
ATOM 1016 N N . ALA A 1 126 ? -2.592 7.985 -20.097 1.00 79.81 126 ALA A N 1
ATOM 1017 C CA . ALA A 1 126 ? -2.597 9.005 -19.036 1.00 79.81 126 ALA A CA 1
ATOM 1018 C C . ALA A 1 126 ? -3.910 9.073 -18.222 1.00 79.81 126 ALA A C 1
ATOM 1020 O O . ALA A 1 126 ? -3.882 9.251 -17.008 1.00 79.81 126 ALA A O 1
ATOM 1021 N N . ARG A 1 127 ? -5.076 8.877 -18.861 1.00 83.75 127 ARG A N 1
ATOM 1022 C CA . ARG A 1 127 ? -6.377 8.881 -18.162 1.00 83.75 127 ARG A CA 1
ATOM 1023 C C . ARG A 1 127 ? -6.504 7.735 -17.160 1.00 83.75 127 ARG A C 1
ATOM 1025 O O . ARG A 1 127 ? -6.935 7.968 -16.037 1.00 83.75 127 ARG A O 1
ATOM 1032 N N . GLN A 1 128 ? -6.138 6.520 -17.564 1.00 85.62 128 GLN A N 1
ATOM 1033 C CA . GLN A 1 128 ? -6.167 5.344 -16.699 1.00 85.62 128 GLN A CA 1
ATOM 1034 C C . GLN A 1 128 ? -5.178 5.506 -15.548 1.00 85.62 128 GLN A C 1
ATOM 1036 O O . GLN A 1 128 ? -5.545 5.288 -14.401 1.00 85.62 128 GLN A O 1
ATOM 1041 N N . ARG A 1 129 ? -3.959 5.971 -15.836 1.00 86.06 129 ARG A N 1
ATOM 1042 C CA . ARG A 1 129 ? -2.942 6.179 -14.801 1.00 86.06 129 ARG A CA 1
ATOM 1043 C C . ARG A 1 129 ? -3.351 7.225 -13.761 1.00 86.06 129 ARG A C 1
ATOM 1045 O O . ARG A 1 129 ? -3.165 7.008 -12.570 1.00 86.06 129 ARG A O 1
ATOM 1052 N N . ASN A 1 130 ? -3.962 8.328 -14.196 1.00 88.06 130 ASN A N 1
ATOM 1053 C CA . ASN A 1 130 ? -4.485 9.353 -13.288 1.00 88.06 130 ASN A CA 1
ATOM 1054 C C . ASN A 1 130 ? -5.671 8.853 -12.454 1.00 88.06 130 ASN A C 1
ATOM 1056 O O . ASN A 1 130 ? -5.858 9.304 -11.325 1.00 88.06 130 ASN A O 1
ATOM 1060 N N . LEU A 1 131 ? -6.481 7.944 -13.007 1.00 90.75 131 LEU A N 1
ATOM 1061 C CA . LEU A 1 131 ? -7.571 7.318 -12.268 1.00 90.75 131 LEU A CA 1
ATOM 1062 C C . LEU A 1 131 ? -7.028 6.427 -11.145 1.00 90.75 131 LEU A C 1
ATOM 1064 O O . LEU A 1 131 ? -7.442 6.641 -10.009 1.00 90.75 131 LEU A O 1
ATOM 1068 N N . ILE A 1 132 ? -6.085 5.527 -11.457 1.00 92.50 132 ILE A N 1
ATOM 1069 C CA . ILE A 1 132 ? -5.421 4.654 -10.471 1.00 92.50 132 ILE A CA 1
ATOM 1070 C C . ILE A 1 132 ? -4.814 5.517 -9.369 1.00 92.50 132 ILE A C 1
ATOM 1072 O O . ILE A 1 132 ? -5.198 5.397 -8.217 1.00 92.50 132 ILE A O 1
ATOM 1076 N N . LEU A 1 133 ? -3.997 6.513 -9.724 1.00 92.88 133 LEU A N 1
ATOM 1077 C CA . LEU A 1 133 ? -3.352 7.384 -8.738 1.00 92.88 133 LEU A CA 1
ATOM 1078 C C . LEU A 1 133 ? -4.345 8.104 -7.806 1.00 92.88 133 LEU A C 1
ATOM 1080 O O . LEU A 1 133 ? -4.060 8.345 -6.634 1.00 92.88 133 LEU A O 1
ATOM 1084 N N . ARG A 1 134 ? -5.529 8.473 -8.309 1.00 94.38 134 ARG A N 1
ATOM 1085 C CA . ARG A 1 134 ? -6.588 9.054 -7.471 1.00 94.38 134 ARG A CA 1
ATOM 1086 C C . ARG A 1 134 ? -7.194 8.019 -6.518 1.00 94.38 134 ARG A C 1
ATOM 1088 O O . ARG A 1 134 ? -7.633 8.401 -5.436 1.00 94.38 134 ARG A O 1
ATOM 1095 N N . GLN A 1 135 ? -7.283 6.761 -6.941 1.00 95.81 135 GLN A N 1
ATOM 1096 C CA . GLN A 1 135 ? -7.781 5.655 -6.125 1.00 95.81 135 GLN A CA 1
ATOM 1097 C C . GLN A 1 135 ? -6.796 5.356 -4.992 1.00 95.81 135 GLN A C 1
ATOM 1099 O O . GLN A 1 135 ? -7.217 5.502 -3.848 1.00 95.81 135 GLN A O 1
ATOM 1104 N N . GLU A 1 136 ? -5.506 5.171 -5.292 1.00 94.25 136 GLU A N 1
ATOM 1105 C CA . GLU A 1 136 ? -4.432 4.972 -4.296 1.00 94.25 136 GLU A CA 1
ATOM 1106 C C . GLU A 1 136 ? -4.462 6.045 -3.197 1.00 94.25 136 GLU A C 1
ATOM 1108 O O . GLU A 1 136 ? -4.506 5.764 -2.002 1.00 94.25 136 GLU A O 1
ATOM 1113 N N . ARG A 1 137 ? -4.552 7.324 -3.595 1.00 95.38 137 ARG A N 1
ATOM 1114 C CA . ARG A 1 137 ? -4.674 8.452 -2.652 1.00 95.38 137 ARG A CA 1
ATOM 1115 C C . ARG A 1 137 ? -5.882 8.326 -1.736 1.00 95.38 137 ARG A C 1
ATOM 1117 O O . ARG A 1 137 ? -5.819 8.697 -0.566 1.00 95.38 137 ARG A O 1
ATOM 1124 N N . SER A 1 138 ? -7.005 7.866 -2.281 1.00 97.56 138 SER A N 1
ATOM 1125 C CA . SER A 1 138 ? -8.229 7.674 -1.511 1.00 97.56 138 SER A CA 1
ATOM 1126 C C . SER A 1 138 ? -8.099 6.509 -0.535 1.00 97.56 138 SER A C 1
ATOM 1128 O O . SER A 1 138 ? -8.637 6.610 0.567 1.00 97.56 138 SER A O 1
ATOM 1130 N N . HIS A 1 139 ? -7.434 5.421 -0.925 1.00 98.12 139 HIS A N 1
ATOM 1131 C CA . HIS A 1 139 ? -7.187 4.254 -0.076 1.00 98.12 139 HIS A CA 1
ATOM 1132 C C . HIS A 1 139 ? -6.227 4.599 1.059 1.00 98.12 139 HIS A C 1
ATOM 1134 O O . HIS A 1 139 ? -6.557 4.398 2.228 1.00 98.12 139 HIS A O 1
ATOM 1140 N N . HIS A 1 140 ? -5.130 5.283 0.737 1.00 97.19 140 HIS A N 1
ATOM 1141 C CA . HIS A 1 140 ? -4.182 5.786 1.723 1.00 97.19 140 HIS A CA 1
ATOM 1142 C C . HIS A 1 140 ? -4.838 6.733 2.740 1.00 97.19 140 HIS A C 1
ATOM 1144 O O . HIS A 1 140 ? -4.711 6.558 3.956 1.00 97.19 140 HIS A O 1
ATOM 1150 N N . ALA A 1 141 ? -5.622 7.707 2.264 1.00 96.94 141 ALA A N 1
ATOM 1151 C CA . ALA A 1 141 ? -6.354 8.624 3.137 1.00 96.94 141 ALA A CA 1
ATOM 1152 C C . ALA A 1 141 ? -7.368 7.895 4.037 1.00 96.94 141 ALA A C 1
ATOM 1154 O O . ALA A 1 141 ? -7.519 8.247 5.211 1.00 96.94 141 ALA A O 1
ATOM 1155 N N . PHE A 1 142 ? -8.044 6.869 3.508 1.00 98.12 142 PHE A N 1
ATOM 1156 C CA . PHE A 1 142 ? -8.915 6.004 4.298 1.00 98.12 142 PHE A CA 1
ATOM 1157 C C . PHE A 1 142 ? -8.131 5.274 5.395 1.00 98.12 142 PHE A C 1
ATOM 1159 O O . PHE A 1 142 ? -8.551 5.317 6.552 1.00 98.12 142 PHE A O 1
ATOM 1166 N N . GLY A 1 143 ? -6.983 4.674 5.068 1.00 97.62 143 GLY A N 1
ATOM 1167 C CA . GLY A 1 143 ? -6.110 3.996 6.028 1.00 97.62 143 GLY A CA 1
ATOM 1168 C C . GLY A 1 143 ? -5.699 4.900 7.185 1.00 97.62 143 GLY A C 1
ATOM 1169 O O . GLY A 1 143 ? -5.904 4.554 8.349 1.00 97.62 143 GLY A O 1
ATOM 1170 N N . LEU A 1 144 ? -5.207 6.102 6.874 1.00 97.38 144 LEU A N 1
ATOM 1171 C CA . LEU A 1 144 ? -4.817 7.091 7.883 1.00 97.38 144 LEU A CA 1
ATOM 1172 C C . LEU A 1 144 ? -5.980 7.465 8.811 1.00 97.38 144 LEU A C 1
ATOM 1174 O O . LEU A 1 144 ? -5.800 7.564 10.027 1.00 97.38 144 LEU A O 1
ATOM 1178 N N . HIS A 1 145 ? -7.176 7.668 8.253 1.00 97.06 145 HIS A N 1
ATOM 1179 C CA . HIS A 1 145 ? -8.364 7.991 9.040 1.00 97.06 145 HIS A CA 1
ATOM 1180 C C . HIS A 1 145 ? -8.810 6.813 9.919 1.00 97.06 145 HIS A C 1
ATOM 1182 O O . HIS A 1 145 ? -9.101 7.002 11.100 1.00 97.06 145 HIS A O 1
ATOM 1188 N N . ALA A 1 146 ? -8.825 5.597 9.370 1.00 97.56 146 ALA A N 1
ATOM 1189 C CA . ALA A 1 146 ? -9.243 4.394 10.081 1.00 97.56 146 ALA A CA 1
ATOM 1190 C C . ALA A 1 146 ? -8.309 4.070 11.259 1.00 97.56 146 ALA A C 1
ATOM 1192 O O . ALA A 1 146 ? -8.786 3.823 12.368 1.00 97.56 146 ALA A O 1
ATOM 1193 N N . VAL A 1 147 ? -6.989 4.149 11.051 1.00 97.75 147 VAL A N 1
ATOM 1194 C CA . VAL A 1 147 ? -5.992 3.932 12.112 1.00 97.75 147 VAL A CA 1
ATOM 1195 C C . VAL A 1 147 ? -6.088 5.015 13.187 1.00 97.75 147 VAL A C 1
ATOM 1197 O O . VAL A 1 147 ? -6.081 4.695 14.376 1.00 97.75 147 VAL A O 1
ATOM 1200 N N . ARG A 1 148 ? -6.252 6.290 12.803 1.00 96.81 148 ARG A N 1
ATOM 1201 C CA . ARG A 1 148 ? -6.471 7.373 13.777 1.00 96.81 148 ARG A CA 1
ATOM 1202 C C . ARG A 1 148 ? -7.695 7.094 14.649 1.00 96.81 148 ARG A C 1
ATOM 1204 O O . ARG A 1 148 ? -7.615 7.221 15.866 1.00 96.81 148 ARG A O 1
ATOM 1211 N N . ARG A 1 149 ? -8.801 6.656 14.047 1.00 96.12 149 ARG A N 1
ATOM 1212 C CA . ARG A 1 149 ? -10.021 6.314 14.783 1.00 96.12 149 ARG A CA 1
ATOM 1213 C C . ARG A 1 149 ? -9.802 5.154 15.760 1.00 96.12 149 ARG A C 1
ATOM 1215 O O . ARG A 1 149 ? -10.328 5.205 16.864 1.00 96.12 149 ARG A O 1
ATOM 1222 N N . HIS A 1 150 ? -9.016 4.136 15.397 1.00 96.50 150 HIS A N 1
ATOM 1223 C CA . HIS A 1 150 ? -8.664 3.052 16.326 1.00 96.50 150 HIS A CA 1
ATOM 1224 C C . HIS A 1 150 ? -7.925 3.577 17.565 1.00 96.50 150 HIS A C 1
ATOM 1226 O O . HIS A 1 150 ? -8.217 3.139 18.677 1.00 96.50 150 HIS A O 1
ATOM 1232 N N . VAL A 1 151 ? -7.010 4.533 17.382 1.00 96.62 151 VAL A N 1
ATOM 1233 C CA . VAL A 1 151 ? -6.310 5.205 18.487 1.00 96.62 151 VAL A CA 1
ATOM 1234 C C . VAL A 1 151 ? -7.290 6.017 19.339 1.00 96.62 151 VAL A C 1
ATOM 1236 O O . VAL A 1 151 ? -7.326 5.856 20.555 1.00 96.62 151 VAL A O 1
ATOM 1239 N N . GLU A 1 152 ? -8.126 6.851 18.716 1.00 96.25 152 GLU A N 1
ATOM 1240 C CA . GLU A 1 152 ? -9.110 7.700 19.410 1.00 96.25 152 GLU A CA 1
ATOM 1241 C C . GLU A 1 152 ? -10.149 6.887 20.201 1.00 96.25 152 GLU A C 1
ATOM 1243 O O . GLU A 1 152 ? -10.635 7.335 21.237 1.00 96.25 152 GLU A O 1
ATOM 1248 N N . GLN A 1 153 ? -10.476 5.679 19.735 1.00 96.25 153 GLN A N 1
ATOM 1249 C CA . GLN A 1 153 ? -11.399 4.753 20.395 1.00 96.25 153 GLN A CA 1
ATOM 1250 C C . GLN A 1 153 ? -10.728 3.860 21.451 1.00 96.25 153 GLN A C 1
ATOM 1252 O O . GLN A 1 153 ? -11.413 3.058 22.084 1.00 96.25 153 GLN A O 1
ATOM 1257 N N . GLY A 1 154 ? -9.409 3.961 21.637 1.00 96.69 154 GLY A N 1
ATOM 1258 C CA . GLY A 1 154 ? -8.659 3.124 22.576 1.00 96.69 154 GLY A CA 1
ATOM 1259 C C . GLY A 1 154 ? -8.536 1.653 22.157 1.00 96.69 154 GLY A C 1
ATOM 1260 O O . GLY A 1 154 ? -8.218 0.812 22.992 1.00 96.69 154 GLY A O 1
ATOM 1261 N N . LEU A 1 155 ? -8.774 1.328 20.880 1.00 96.25 155 LEU A N 1
ATOM 1262 C CA . LEU A 1 155 ? -8.587 -0.025 20.328 1.00 96.25 155 LEU A CA 1
ATOM 1263 C C . LEU A 1 155 ? -7.104 -0.373 20.135 1.00 96.25 155 LEU A C 1
ATOM 1265 O O . LEU A 1 155 ? -6.743 -1.540 20.023 1.00 96.25 155 LEU A O 1
ATOM 1269 N N . THR A 1 156 ? -6.250 0.645 20.065 1.00 97.19 156 THR A N 1
ATOM 1270 C CA . THR A 1 156 ? -4.793 0.536 19.973 1.00 97.19 156 THR A CA 1
ATOM 1271 C C . THR A 1 156 ? -4.149 1.776 20.587 1.00 97.19 156 THR A C 1
ATOM 1273 O O . THR A 1 156 ? -4.816 2.789 20.800 1.00 97.19 156 THR A O 1
ATOM 1276 N N . THR A 1 157 ? -2.841 1.731 20.830 1.00 96.44 157 THR A N 1
ATOM 1277 C CA . THR A 1 157 ? -2.052 2.898 21.244 1.00 96.44 157 THR A CA 1
ATOM 1278 C C . THR A 1 157 ? -1.256 3.479 20.070 1.00 96.44 157 THR A C 1
ATOM 1280 O O . THR A 1 157 ? -0.919 2.735 19.141 1.00 96.44 157 THR A O 1
ATOM 1283 N N . PRO A 1 158 ? -0.908 4.780 20.092 1.00 95.94 158 PRO A N 1
ATOM 1284 C CA . PRO A 1 158 ? 0.012 5.366 19.116 1.00 95.94 158 PRO A CA 1
ATOM 1285 C C . PRO A 1 158 ? 1.351 4.620 19.039 1.00 95.94 158 PRO A C 1
ATOM 1287 O O . PRO A 1 158 ? 1.875 4.404 17.953 1.00 95.94 158 PRO A O 1
ATOM 1290 N N . GLU A 1 159 ? 1.886 4.181 20.180 1.00 96.12 159 GLU A N 1
ATOM 1291 C CA . GLU A 1 159 ? 3.156 3.452 20.281 1.00 96.12 159 GLU A CA 1
ATOM 1292 C C . GLU A 1 159 ? 3.098 2.124 19.525 1.00 96.12 159 GLU A C 1
ATOM 1294 O O . GLU A 1 159 ? 4.027 1.793 18.788 1.00 96.12 159 GLU A O 1
ATOM 1299 N N . HIS A 1 160 ? 1.994 1.385 19.672 1.00 96.94 160 HIS A N 1
ATOM 1300 C CA . HIS A 1 160 ? 1.804 0.131 18.954 1.00 96.94 160 HIS A CA 1
ATOM 1301 C C . HIS A 1 160 ? 1.721 0.369 17.444 1.00 96.94 160 HIS A C 1
ATOM 1303 O O . HIS A 1 160 ? 2.395 -0.312 16.676 1.00 96.94 160 HIS A O 1
ATOM 1309 N N . VAL A 1 161 ? 0.968 1.387 17.015 1.00 97.38 161 VAL A N 1
ATOM 1310 C CA . VAL A 1 161 ? 0.851 1.726 15.592 1.00 97.38 161 VAL A CA 1
ATOM 1311 C C . VAL A 1 161 ? 2.203 2.144 15.003 1.00 97.38 161 VAL A C 1
ATOM 1313 O O . VAL A 1 161 ? 2.549 1.668 13.925 1.00 97.38 161 VAL A O 1
ATOM 1316 N N . ARG A 1 162 ? 2.996 2.970 15.704 1.00 96.38 162 ARG A N 1
ATOM 1317 C CA . ARG A 1 162 ? 4.358 3.333 15.268 1.00 96.38 162 ARG A CA 1
ATOM 1318 C C . ARG A 1 162 ? 5.250 2.106 15.115 1.00 96.38 162 ARG A C 1
ATOM 1320 O O . ARG A 1 162 ? 5.956 1.995 14.121 1.00 96.38 162 ARG A O 1
ATOM 1327 N N . SER A 1 163 ? 5.191 1.169 16.064 1.00 96.56 163 SER A N 1
ATOM 1328 C CA . SER A 1 163 ? 5.954 -0.081 15.979 1.00 96.56 163 SER A CA 1
ATOM 1329 C C . SER A 1 1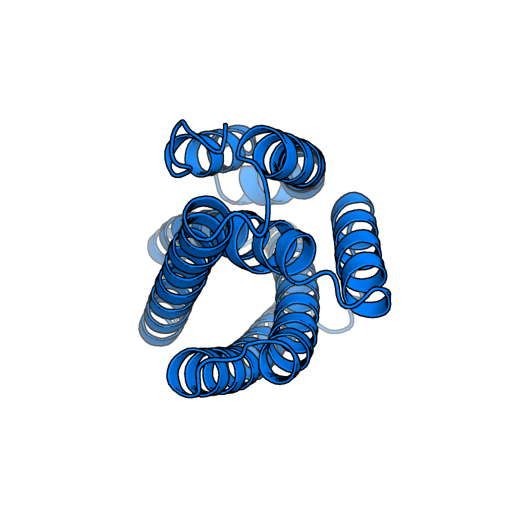63 ? 5.559 -0.910 14.755 1.00 96.56 163 SER A C 1
ATOM 1331 O O . SER A 1 163 ? 6.431 -1.408 14.053 1.00 96.56 163 SER A O 1
ATOM 1333 N N . LEU A 1 164 ? 4.259 -1.037 14.472 1.00 97.25 164 LEU A N 1
ATOM 1334 C CA . LEU A 1 164 ? 3.775 -1.736 13.280 1.00 97.25 164 LEU A CA 1
ATOM 1335 C C . LEU A 1 164 ? 4.227 -1.035 11.994 1.00 97.25 164 LEU A C 1
ATOM 1337 O O . LEU A 1 164 ? 4.689 -1.690 11.061 1.00 97.25 164 LEU A O 1
ATOM 1341 N N . ALA A 1 165 ? 4.103 0.293 11.945 1.00 96.62 165 ALA A N 1
ATOM 1342 C CA . ALA A 1 165 ? 4.488 1.088 10.787 1.00 96.62 165 ALA A CA 1
ATOM 1343 C C . ALA A 1 165 ? 5.991 0.979 10.511 1.00 96.62 165 ALA A C 1
ATOM 1345 O O . ALA A 1 165 ? 6.366 0.787 9.360 1.00 96.62 165 ALA A O 1
ATOM 1346 N N . ALA A 1 166 ? 6.836 1.032 11.546 1.00 95.69 166 ALA A N 1
ATOM 1347 C CA . ALA A 1 166 ? 8.286 0.902 11.418 1.00 95.69 166 ALA A CA 1
ATOM 1348 C C . ALA A 1 166 ? 8.690 -0.403 10.714 1.00 95.69 166 ALA A C 1
ATOM 1350 O O . ALA A 1 166 ? 9.482 -0.368 9.774 1.00 95.69 166 ALA A O 1
ATOM 1351 N N . ASP A 1 167 ? 8.083 -1.528 11.095 1.00 96.31 167 ASP A N 1
ATOM 1352 C CA . ASP A 1 167 ? 8.378 -2.824 10.481 1.00 96.31 167 ASP A CA 1
ATOM 1353 C C . ASP A 1 167 ? 7.986 -2.873 8.992 1.00 96.31 167 ASP A C 1
ATOM 1355 O O . ASP A 1 167 ? 8.719 -3.403 8.156 1.00 96.31 167 ASP A O 1
ATOM 1359 N N . PHE A 1 168 ? 6.827 -2.317 8.628 1.00 97.44 168 PHE A N 1
ATOM 1360 C CA . PHE A 1 168 ? 6.398 -2.257 7.226 1.00 97.44 168 PHE A CA 1
ATOM 1361 C C . PHE A 1 168 ? 7.191 -1.225 6.409 1.00 97.44 168 PHE A C 1
ATOM 1363 O O . PHE A 1 168 ? 7.403 -1.415 5.206 1.00 97.44 168 PHE A O 1
ATOM 1370 N N . LEU A 1 169 ? 7.641 -0.140 7.040 1.00 95.44 169 LEU A N 1
ATOM 1371 C CA . LEU A 1 169 ? 8.485 0.874 6.415 1.00 95.44 169 LEU A CA 1
ATOM 1372 C C . LEU A 1 169 ? 9.884 0.331 6.120 1.00 95.44 169 LEU A C 1
ATOM 1374 O O . LEU A 1 169 ? 10.372 0.564 5.017 1.00 95.44 169 LEU A O 1
ATOM 1378 N N . ASP A 1 170 ? 10.487 -0.452 7.019 1.00 95.44 170 ASP A N 1
ATOM 1379 C CA . ASP A 1 170 ? 11.757 -1.146 6.751 1.00 95.44 170 ASP A CA 1
ATOM 1380 C C . ASP A 1 170 ? 11.654 -2.039 5.503 1.00 95.44 170 ASP A C 1
ATOM 1382 O O . ASP A 1 170 ? 12.454 -1.936 4.567 1.00 95.44 170 ASP A O 1
ATOM 1386 N N . LEU A 1 171 ? 10.589 -2.843 5.420 1.00 96.38 171 LEU A N 1
ATOM 1387 C CA . LEU A 1 171 ? 10.323 -3.668 4.242 1.00 96.38 171 LEU A CA 1
ATOM 1388 C C . LEU A 1 171 ? 10.136 -2.818 2.981 1.00 96.38 171 LEU A C 1
ATOM 1390 O O . LEU A 1 171 ? 10.631 -3.189 1.919 1.00 96.38 171 LEU A O 1
ATOM 1394 N N . SER A 1 172 ? 9.483 -1.661 3.089 1.00 94.19 172 SER A N 1
ATOM 1395 C CA . SER A 1 172 ? 9.294 -0.732 1.966 1.00 94.19 172 SER A CA 1
ATOM 1396 C C . SER A 1 172 ? 10.594 -0.086 1.504 1.00 94.19 172 SER A C 1
ATOM 1398 O O . SER A 1 172 ? 10.818 0.060 0.301 1.00 94.19 172 SER A O 1
ATOM 1400 N N . GLN A 1 173 ? 11.497 0.225 2.430 1.00 93.25 173 GLN A N 1
ATOM 1401 C CA . GLN A 1 173 ? 12.836 0.692 2.098 1.00 93.25 173 GLN A CA 1
ATOM 1402 C C . GLN A 1 173 ? 13.627 -0.393 1.356 1.00 93.25 173 GLN A C 1
ATOM 1404 O O . GLN A 1 173 ? 14.199 -0.128 0.297 1.00 93.25 173 GLN A O 1
ATOM 1409 N N . ARG A 1 174 ? 13.598 -1.636 1.853 1.00 94.38 174 ARG A N 1
ATOM 1410 C CA . ARG A 1 174 ? 14.236 -2.787 1.194 1.00 94.38 174 ARG A CA 1
ATOM 1411 C C . ARG A 1 174 ? 13.625 -3.073 -0.183 1.00 94.38 174 ARG A C 1
ATOM 1413 O O . ARG A 1 174 ? 14.356 -3.410 -1.112 1.00 94.38 174 ARG A O 1
ATOM 1420 N N . MET A 1 175 ? 12.310 -2.900 -0.348 1.00 92.94 175 MET A N 1
ATOM 1421 C CA . MET A 1 175 ? 11.640 -2.971 -1.654 1.00 92.94 175 MET A CA 1
ATOM 1422 C C . MET A 1 175 ? 12.167 -1.898 -2.616 1.00 92.94 175 MET A C 1
ATOM 1424 O O . MET A 1 175 ? 12.488 -2.214 -3.760 1.00 92.94 175 MET A O 1
ATOM 1428 N N . ALA A 1 176 ? 12.287 -0.645 -2.165 1.00 89.81 176 ALA A N 1
ATOM 1429 C CA . ALA A 1 176 ? 12.813 0.442 -2.991 1.00 89.81 176 ALA A CA 1
ATOM 1430 C C . ALA A 1 176 ? 14.259 0.175 -3.445 1.00 89.81 176 ALA A C 1
ATOM 1432 O O . ALA A 1 176 ? 14.596 0.419 -4.602 1.00 89.81 176 ALA A O 1
ATOM 1433 N N . GLN A 1 177 ? 15.086 -0.389 -2.562 1.00 90.44 177 GLN A N 1
ATOM 1434 C CA . GLN A 1 177 ? 16.464 -0.783 -2.868 1.00 90.44 177 GLN A CA 1
ATOM 1435 C C . GLN A 1 177 ? 16.537 -1.937 -3.880 1.00 90.44 177 GLN A C 1
ATOM 1437 O O . GLN A 1 177 ? 17.320 -1.860 -4.825 1.00 90.44 177 GLN A O 1
ATOM 1442 N N . ASP A 1 178 ? 15.702 -2.974 -3.742 1.00 89.62 178 ASP A N 1
ATOM 1443 C CA . ASP A 1 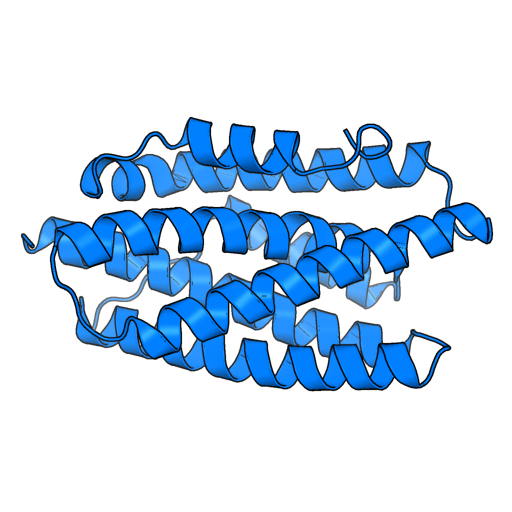178 ? 15.646 -4.090 -4.706 1.00 89.62 178 ASP A CA 1
ATOM 1444 C C . ASP A 1 178 ? 15.234 -3.625 -6.114 1.00 89.62 178 ASP A C 1
ATOM 1446 O O . ASP A 1 178 ? 15.693 -4.163 -7.123 1.00 89.62 178 ASP A O 1
ATOM 1450 N N . MET A 1 179 ? 14.399 -2.584 -6.181 1.00 87.44 179 MET A N 1
ATOM 1451 C CA . MET A 1 179 ? 13.920 -1.980 -7.426 1.00 87.44 179 MET A CA 1
ATOM 1452 C C . MET A 1 179 ? 14.782 -0.805 -7.914 1.00 87.44 179 MET A C 1
ATOM 1454 O O . MET A 1 179 ? 14.435 -0.173 -8.914 1.00 87.44 179 MET A O 1
ATOM 1458 N N . ALA A 1 180 ? 15.922 -0.519 -7.272 1.00 86.25 180 ALA A N 1
ATOM 1459 C CA . ALA A 1 180 ? 16.759 0.632 -7.610 1.00 86.25 180 ALA A CA 1
ATOM 1460 C C . ALA A 1 180 ? 17.224 0.626 -9.075 1.00 86.25 180 ALA A C 1
ATOM 1462 O O . ALA A 1 180 ? 17.270 1.682 -9.703 1.00 86.25 180 ALA A O 1
ATOM 1463 N N . SER A 1 181 ? 17.494 -0.551 -9.657 1.00 81.62 181 SER A N 1
ATOM 1464 C CA . SER A 1 181 ? 17.846 -0.678 -11.081 1.00 81.62 181 SER A CA 1
ATOM 1465 C C . SER A 1 181 ? 16.749 -0.151 -12.005 1.00 81.62 181 SER A C 1
ATOM 1467 O O . SER A 1 181 ? 17.046 0.487 -13.016 1.00 81.62 181 SER A O 1
ATOM 1469 N N . VAL A 1 182 ? 15.484 -0.366 -11.637 1.00 80.81 182 VAL A N 1
ATOM 1470 C CA . VAL A 1 182 ? 14.332 0.120 -12.396 1.00 80.81 182 VAL A CA 1
ATOM 1471 C C . VAL A 1 182 ? 14.230 1.635 -12.294 1.00 80.81 182 VAL A C 1
ATOM 1473 O O . VAL A 1 182 ? 14.007 2.301 -13.303 1.00 80.81 182 VAL A O 1
ATOM 1476 N N . PHE A 1 183 ? 14.425 2.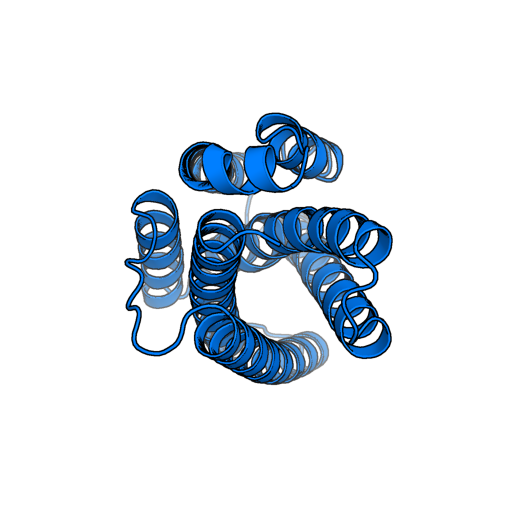192 -11.097 1.00 80.81 183 PHE A N 1
ATOM 1477 C CA . PHE A 1 183 ? 14.372 3.639 -10.891 1.00 80.81 183 PHE A CA 1
ATOM 1478 C C . PHE A 1 183 ? 15.507 4.356 -11.622 1.00 80.81 183 PHE A C 1
ATOM 1480 O O . PHE A 1 183 ? 15.249 5.322 -12.334 1.00 80.81 183 PHE A O 1
ATOM 1487 N N . VAL A 1 184 ? 16.725 3.811 -11.591 1.00 80.25 184 VAL A N 1
ATOM 1488 C CA . VAL A 1 184 ? 17.849 4.318 -12.393 1.00 80.25 184 VAL A CA 1
ATOM 1489 C C . VAL A 1 184 ? 17.530 4.269 -13.891 1.00 80.25 184 VAL A C 1
ATOM 1491 O O . VAL A 1 184 ? 17.808 5.223 -14.613 1.00 80.25 184 VAL A O 1
ATOM 1494 N N . ALA A 1 185 ? 16.886 3.202 -14.377 1.00 74.44 185 ALA A N 1
ATOM 1495 C CA . ALA A 1 185 ? 16.471 3.103 -15.779 1.00 74.44 185 ALA A CA 1
ATOM 1496 C C . ALA A 1 185 ? 15.416 4.153 -16.193 1.00 74.44 185 ALA A C 1
ATOM 1498 O O . ALA A 1 185 ? 15.227 4.386 -17.394 1.00 74.44 185 ALA A O 1
ATOM 1499 N N . LEU A 1 186 ? 14.747 4.769 -15.213 1.00 73.12 186 LEU A N 1
ATOM 1500 C CA . LEU A 1 186 ? 13.760 5.839 -15.356 1.00 73.12 186 LEU A CA 1
ATOM 1501 C C . LEU A 1 186 ? 14.307 7.231 -14.996 1.00 73.12 186 LEU A C 1
ATOM 1503 O O . LEU A 1 186 ? 13.531 8.182 -15.041 1.00 73.12 186 LEU A O 1
ATOM 1507 N N . ASP A 1 187 ? 15.607 7.352 -14.701 1.00 77.38 187 ASP A N 1
ATOM 1508 C CA . ASP A 1 187 ? 16.260 8.588 -14.235 1.00 77.38 187 ASP A CA 1
ATOM 1509 C C . ASP A 1 187 ? 15.700 9.105 -12.890 1.00 77.38 187 ASP A C 1
ATOM 1511 O O . ASP A 1 187 ? 15.517 10.300 -12.671 1.00 77.38 187 ASP A O 1
ATOM 1515 N N . GLU A 1 188 ? 15.387 8.181 -11.977 1.00 80.25 188 GLU A N 1
ATOM 1516 C CA . GLU A 1 188 ? 14.800 8.455 -10.662 1.00 80.25 188 GLU A CA 1
ATOM 1517 C C . GLU A 1 188 ? 15.679 7.908 -9.517 1.00 80.25 188 GLU A C 1
ATOM 1519 O O . GLU A 1 188 ? 16.266 6.830 -9.614 1.00 80.25 188 GLU A O 1
ATOM 1524 N N . ASP A 1 189 ? 15.731 8.636 -8.394 1.00 81.94 189 ASP A N 1
ATOM 1525 C CA . ASP A 1 189 ? 16.429 8.230 -7.161 1.00 81.94 189 ASP A CA 1
ATOM 1526 C C . ASP A 1 189 ? 15.542 7.306 -6.308 1.00 81.94 189 ASP A C 1
ATOM 1528 O O . ASP A 1 189 ? 14.483 7.726 -5.833 1.00 81.94 189 ASP A O 1
ATOM 1532 N N . ALA A 1 190 ? 15.997 6.070 -6.076 1.00 78.62 190 ALA A N 1
ATOM 1533 C CA . ALA A 1 190 ? 15.311 5.059 -5.270 1.00 78.62 190 ALA A CA 1
ATOM 1534 C C . ALA A 1 190 ? 15.023 5.527 -3.832 1.00 78.62 190 ALA A C 1
ATOM 1536 O O . ALA A 1 190 ? 13.916 5.333 -3.321 1.00 78.62 190 ALA A O 1
ATOM 1537 N N . ASP A 1 191 ? 15.971 6.219 -3.195 1.00 82.31 191 ASP A N 1
ATOM 1538 C CA . ASP A 1 191 ? 15.802 6.683 -1.815 1.00 82.31 191 ASP A CA 1
ATOM 1539 C C . ASP A 1 191 ? 14.772 7.813 -1.725 1.00 82.31 191 ASP A C 1
ATOM 1541 O O . ASP A 1 191 ? 14.149 8.042 -0.683 1.00 82.31 191 ASP A O 1
ATOM 1545 N N . ALA A 1 192 ? 14.548 8.528 -2.828 1.00 83.50 192 ALA A N 1
ATOM 1546 C CA . ALA A 1 192 ? 13.580 9.606 -2.871 1.00 83.50 192 ALA A CA 1
ATOM 1547 C C . ALA A 1 192 ? 12.130 9.096 -2.749 1.00 83.50 192 ALA A C 1
ATOM 1549 O O . ALA A 1 192 ? 11.281 9.849 -2.268 1.00 83.50 192 ALA A O 1
ATOM 1550 N N . TYR A 1 193 ? 11.838 7.844 -3.125 1.00 81.75 193 TYR A N 1
ATOM 1551 C CA . TYR A 1 193 ? 10.517 7.225 -2.928 1.00 81.75 193 TYR A CA 1
ATOM 1552 C C . TYR A 1 193 ? 10.243 6.994 -1.441 1.00 81.75 193 TYR A C 1
ATOM 1554 O O . TYR A 1 193 ? 9.202 7.399 -0.927 1.00 81.75 193 TYR A O 1
ATOM 1562 N N . PHE A 1 194 ? 11.212 6.416 -0.726 1.00 82.88 194 PHE A N 1
ATOM 1563 C CA . PHE A 1 194 ? 11.081 6.166 0.707 1.00 82.88 194 PHE A CA 1
ATOM 1564 C C . PHE A 1 194 ? 11.013 7.468 1.522 1.00 82.88 194 PHE A C 1
ATOM 1566 O O . PHE A 1 194 ? 10.188 7.600 2.429 1.00 82.88 194 PHE A O 1
ATOM 1573 N N . ARG A 1 195 ? 11.821 8.478 1.166 1.00 86.19 195 ARG A N 1
ATOM 1574 C CA . ARG A 1 195 ? 11.734 9.811 1.789 1.00 86.19 195 ARG A CA 1
ATOM 1575 C C . ARG A 1 195 ? 10.376 10.473 1.555 1.00 86.19 195 ARG A C 1
ATOM 1577 O O . ARG A 1 195 ? 9.837 11.079 2.474 1.00 86.19 195 ARG A O 1
ATOM 1584 N N . ALA A 1 196 ? 9.814 10.361 0.353 1.00 87.44 196 ALA A N 1
ATOM 1585 C CA . ALA A 1 196 ? 8.509 10.945 0.054 1.00 87.44 196 ALA A CA 1
ATOM 1586 C C . ALA A 1 196 ? 7.376 10.247 0.824 1.00 87.44 196 ALA A C 1
ATOM 1588 O O . ALA A 1 196 ? 6.509 10.924 1.375 1.00 87.44 196 ALA A O 1
ATOM 1589 N N . LEU A 1 197 ? 7.430 8.915 0.944 1.00 86.69 197 LEU A N 1
ATOM 1590 C CA . LEU A 1 197 ? 6.499 8.150 1.773 1.00 86.69 197 LEU A CA 1
ATOM 1591 C C . LEU A 1 197 ? 6.545 8.613 3.234 1.00 86.69 197 LEU A C 1
ATOM 1593 O O . LEU A 1 197 ? 5.517 8.978 3.796 1.00 86.69 197 LEU A O 1
ATOM 1597 N N . THR A 1 198 ? 7.731 8.655 3.843 1.00 88.88 198 THR A N 1
ATOM 1598 C CA . THR A 1 198 ? 7.864 9.041 5.259 1.00 88.88 198 THR A CA 1
ATOM 1599 C C . THR A 1 198 ? 7.450 10.492 5.516 1.00 88.88 198 THR A C 1
ATOM 1601 O O . THR A 1 198 ? 6.835 10.767 6.539 1.00 88.88 198 THR A O 1
ATOM 1604 N N . GLN A 1 199 ? 7.679 11.410 4.571 1.00 89.69 199 GLN A N 1
ATOM 1605 C CA . GLN A 1 199 ? 7.214 12.803 4.660 1.00 89.69 199 GLN A CA 1
ATOM 1606 C C . GLN A 1 199 ? 5.688 12.960 4.574 1.00 89.69 199 GLN A C 1
ATOM 1608 O O . GLN A 1 199 ? 5.146 13.940 5.086 1.00 89.69 199 GLN A O 1
ATOM 1613 N N . LYS A 1 200 ? 4.991 12.030 3.912 1.00 87.00 200 LYS A N 1
ATOM 1614 C CA . LYS A 1 200 ? 3.523 12.015 3.837 1.00 87.00 200 LYS A CA 1
ATOM 1615 C C . LYS A 1 200 ? 2.872 11.465 5.097 1.00 87.00 200 LYS A C 1
ATOM 1617 O O . LYS A 1 200 ? 1.715 11.789 5.375 1.00 87.00 200 LYS A O 1
ATOM 1622 N N . LEU A 1 201 ? 3.590 10.629 5.842 1.00 88.81 201 LEU A N 1
ATOM 1623 C CA . LEU A 1 201 ? 3.059 10.039 7.055 1.00 88.81 201 LEU A CA 1
ATOM 1624 C C . LEU A 1 201 ? 2.949 11.102 8.162 1.00 88.81 201 LEU A C 1
ATOM 1626 O O . LEU A 1 201 ? 3.879 11.873 8.396 1.00 88.81 201 LEU A O 1
ATOM 1630 N N . PRO A 1 202 ? 1.807 11.168 8.863 1.00 85.56 202 PRO A N 1
ATOM 1631 C CA . PRO A 1 202 ? 1.665 11.993 10.052 1.00 85.56 202 PRO A CA 1
ATOM 1632 C C . PRO A 1 202 ? 2.749 11.716 11.103 1.00 85.56 202 PRO A C 1
ATOM 1634 O O . PRO A 1 202 ? 3.073 10.563 11.358 1.00 85.56 202 PRO A O 1
ATOM 1637 N N . SER A 1 203 ? 3.197 12.744 11.826 1.00 86.12 203 SER A N 1
ATOM 1638 C CA . SER A 1 203 ? 4.235 12.628 12.873 1.00 86.12 203 SER A CA 1
ATOM 1639 C C . SER A 1 203 ? 3.888 11.718 14.057 1.00 86.12 203 SER A C 1
ATOM 1641 O O . SER A 1 203 ? 4.734 11.423 14.888 1.00 86.12 203 SER A O 1
ATOM 1643 N N . TRP A 1 204 ? 2.631 11.296 14.198 1.00 81.19 204 TRP A N 1
ATOM 1644 C CA . TRP A 1 204 ? 2.255 10.309 15.212 1.00 81.19 204 TRP A CA 1
ATOM 1645 C C . TRP A 1 204 ? 2.480 8.862 14.737 1.00 81.19 204 TRP A C 1
ATOM 1647 O O . TRP A 1 204 ? 2.390 7.961 15.569 1.00 81.19 204 TRP A O 1
ATOM 1657 N N . LEU A 1 205 ? 2.774 8.652 13.444 1.00 84.12 205 LEU A N 1
ATOM 1658 C CA . LEU A 1 205 ? 3.074 7.364 12.800 1.00 84.12 205 LEU A CA 1
ATOM 1659 C C . LEU A 1 205 ? 4.570 7.117 12.557 1.00 84.12 205 LEU A C 1
ATOM 1661 O O . LEU A 1 205 ? 4.949 5.956 12.413 1.00 84.12 205 LEU A O 1
ATOM 1665 N N . VAL A 1 206 ? 5.388 8.173 12.507 1.00 80.75 206 VAL A N 1
ATOM 1666 C CA . VAL A 1 206 ? 6.832 8.146 12.205 1.00 80.75 206 VAL A CA 1
ATOM 1667 C C . VAL A 1 206 ? 7.628 8.957 13.211 1.00 80.75 206 VAL A C 1
ATOM 1669 O O . VAL A 1 206 ? 7.142 10.041 13.599 1.00 80.75 206 VAL A O 1
#

Secondary structure (DSSP, 8-state):
--HHHHHHHHHHHHHHHHHHHHHHHHHHHHHHH---HHHHHHHHHHHHHHHHHHHHHHHHHHHHSTT---PPPHHHHHHHHHHHHHHHTT-HHHHIIIIIIIIHHHHHHHHHHHHHHHHHTT-S-HHHHHHHHHHHHHHHHHHHHHHHHHHHTTSS-HHHHHHHHHHHHHHHHHHHHHTHHHHHHTT--HHHHHHHHHHHS-TTT-

Radius of gyration: 16.56 Å; chains: 1; bounding box: 39×28×48 Å

Foldseek 3Di:
DDLVLLQLLLLVLQQLLLLLVLLLVLLCLLLVLDPDPVSVVLSPVSSVLSVVSSVVSNVSSCVSPPPDDHDHDPLSVVLSVQLVVCSVVSVSLLVLLSNQAQSLLLSLLVLVLVLVLCVVVVNDDNVVSVVSSVSSVVSNVSSLVVNVVCCVVVVDHLVVLLVSNVVSLVSSLVVLVVSQVNQVSSVHGSVVSSVSSVVPDPPSND

Sequence (206 aa):
MTPQQRQEIARLFAALEYGEQLAHHCALQQSKWVGANTERRFLRAQARQEALHASLFRRAAEWLAPKQRYDVPAPLREFGERVQRACARDDLTETLVGSQVVLEGFGEEILTRLNRGMDHQRIGFARQRNLILRQERSHHAFGLHAVRRHVEQGLTTPEHVRSLAADFLDLSQRMAQDMASVFVALDEDADAYFRALTQKLPSWLV